Protein AF-A0A2V8GR19-F1 (afdb_monomer)

Structure (mmCIF, N/CA/C/O backbone):
data_AF-A0A2V8GR19-F1
#
_entry.id   AF-A0A2V8GR19-F1
#
loop_
_atom_site.group_PDB
_atom_site.id
_atom_site.type_symbol
_atom_site.label_atom_id
_atom_site.label_alt_id
_atom_site.label_comp_id
_atom_site.label_asym_id
_atom_site.label_entity_id
_atom_site.label_seq_id
_atom_site.pdbx_PDB_ins_code
_atom_site.Cartn_x
_atom_site.Cartn_y
_atom_site.Cartn_z
_atom_site.occupancy
_atom_site.B_iso_or_equiv
_atom_site.auth_seq_id
_atom_site.auth_comp_id
_atom_site.auth_asym_id
_atom_site.auth_atom_id
_atom_site.pdbx_PDB_model_num
ATOM 1 N N . MET A 1 1 ? 11.857 -3.088 1.802 1.00 66.62 1 MET A N 1
ATOM 2 C CA . MET A 1 1 ? 10.829 -2.079 1.454 1.00 66.62 1 MET A CA 1
ATOM 3 C C . MET A 1 1 ? 9.415 -2.657 1.305 1.00 66.62 1 MET A C 1
ATOM 5 O O . MET A 1 1 ? 8.465 -2.021 1.736 1.00 66.62 1 MET A O 1
ATOM 9 N N . GLU A 1 2 ? 9.211 -3.851 0.734 1.00 79.31 2 GLU A N 1
ATOM 10 C CA . GLU A 1 2 ? 7.839 -4.376 0.559 1.00 79.31 2 GLU A CA 1
ATOM 11 C C . GLU A 1 2 ? 7.141 -4.729 1.885 1.00 79.31 2 GLU A C 1
ATOM 13 O O . GLU A 1 2 ? 6.008 -4.314 2.127 1.00 79.31 2 GLU A O 1
ATOM 18 N N . ALA A 1 3 ? 7.830 -5.447 2.778 1.00 83.00 3 ALA A N 1
ATOM 19 C CA . ALA A 1 3 ? 7.266 -5.841 4.070 1.00 83.00 3 ALA A CA 1
ATOM 20 C C . ALA A 1 3 ? 6.852 -4.631 4.929 1.00 83.00 3 ALA A C 1
ATOM 22 O O . ALA A 1 3 ? 5.799 -4.662 5.567 1.00 83.00 3 ALA A O 1
ATOM 23 N N . THR A 1 4 ? 7.637 -3.546 4.906 1.00 86.12 4 THR A N 1
ATOM 24 C CA . THR A 1 4 ? 7.314 -2.293 5.604 1.00 86.12 4 THR A CA 1
ATOM 25 C C . THR A 1 4 ? 6.039 -1.663 5.037 1.00 86.12 4 THR A C 1
ATOM 27 O O . THR A 1 4 ? 5.142 -1.321 5.809 1.00 86.12 4 THR A O 1
ATOM 30 N N . GLY A 1 5 ? 5.879 -1.634 3.709 1.00 85.12 5 GLY A N 1
ATOM 31 C CA . GLY A 1 5 ? 4.653 -1.164 3.052 1.00 85.12 5 GLY A CA 1
ATOM 32 C C . GLY A 1 5 ? 3.398 -1.979 3.403 1.00 85.12 5 GLY A C 1
ATOM 33 O O . GLY A 1 5 ? 2.337 -1.405 3.657 1.00 85.12 5 GLY A O 1
ATOM 34 N N . VAL A 1 6 ? 3.503 -3.311 3.489 1.00 86.81 6 VAL A N 1
ATOM 35 C CA . VAL A 1 6 ? 2.374 -4.177 3.891 1.00 86.81 6 VAL A CA 1
ATOM 36 C C . VAL A 1 6 ? 1.944 -3.892 5.334 1.00 86.81 6 VAL A C 1
ATOM 38 O O . VAL A 1 6 ? 0.749 -3.789 5.618 1.00 86.81 6 VAL A O 1
ATOM 41 N N . VAL A 1 7 ? 2.896 -3.716 6.254 1.00 88.56 7 VAL A N 1
ATOM 42 C CA . VAL A 1 7 ? 2.573 -3.394 7.652 1.00 88.56 7 VAL A CA 1
ATOM 43 C C . VAL A 1 7 ? 1.980 -1.989 7.777 1.00 88.56 7 VAL A C 1
ATOM 45 O O . VAL A 1 7 ? 0.986 -1.815 8.485 1.00 88.56 7 VAL A O 1
ATOM 48 N N . ALA A 1 8 ? 2.517 -1.000 7.056 1.00 91.69 8 ALA A N 1
ATOM 49 C CA . ALA A 1 8 ? 1.952 0.349 7.009 1.00 91.69 8 ALA A CA 1
ATOM 50 C C . ALA A 1 8 ? 0.487 0.333 6.537 1.00 91.69 8 ALA A C 1
ATOM 52 O O . ALA A 1 8 ? -0.370 0.975 7.149 1.00 91.69 8 ALA A O 1
ATOM 53 N N . ALA A 1 9 ? 0.160 -0.477 5.523 1.00 90.69 9 ALA A N 1
ATOM 54 C CA . ALA A 1 9 ? -1.211 -0.647 5.048 1.00 90.69 9 ALA A CA 1
ATOM 55 C C . ALA A 1 9 ? -2.160 -1.191 6.129 1.00 90.69 9 ALA A C 1
ATOM 57 O O . ALA A 1 9 ? -3.283 -0.704 6.265 1.00 90.69 9 ALA A O 1
ATOM 58 N N . ILE A 1 10 ? -1.713 -2.168 6.923 1.00 89.12 10 ILE A N 1
ATOM 59 C CA . ILE A 1 10 ? -2.500 -2.728 8.034 1.00 89.12 10 ILE A CA 1
ATOM 60 C C . ILE A 1 10 ? -2.743 -1.667 9.116 1.00 89.12 10 ILE A C 1
ATOM 62 O O . ILE A 1 10 ? -3.863 -1.543 9.618 1.00 89.12 10 ILE A O 1
ATOM 66 N N . VAL A 1 11 ? -1.716 -0.885 9.462 1.00 92.62 11 VAL A N 1
ATOM 67 C CA . VAL A 1 11 ? -1.827 0.177 10.472 1.00 92.62 11 VAL A CA 1
ATOM 68 C C . VAL A 1 11 ? -2.778 1.286 10.015 1.00 92.62 11 VAL A C 1
ATOM 70 O O . VAL A 1 11 ? -3.675 1.653 10.774 1.00 92.62 11 VAL A O 1
ATOM 73 N N . ALA A 1 12 ? -2.639 1.779 8.780 1.00 94.00 12 ALA A N 1
ATOM 74 C CA . ALA A 1 12 ? -3.532 2.802 8.227 1.00 94.00 12 ALA A CA 1
ATOM 75 C C . ALA A 1 12 ? -4.995 2.355 8.231 1.00 94.00 12 ALA A C 1
ATOM 77 O O . ALA A 1 12 ? -5.874 3.123 8.615 1.00 94.00 12 ALA A O 1
ATOM 78 N N . ASN A 1 13 ? -5.244 1.100 7.853 1.00 90.06 13 ASN A N 1
ATOM 79 C CA . ASN A 1 13 ? -6.575 0.508 7.857 1.00 90.06 13 ASN A CA 1
ATOM 80 C C . ASN A 1 13 ? -7.230 0.538 9.239 1.00 90.06 13 ASN A C 1
ATOM 82 O O . ASN A 1 13 ? -8.371 0.978 9.374 1.00 90.06 13 ASN A O 1
ATOM 86 N N . HIS A 1 14 ? -6.514 0.075 10.269 1.00 89.31 14 HIS A N 1
ATOM 87 C CA . HIS A 1 14 ? -7.021 0.123 11.640 1.00 89.31 14 HIS A CA 1
ATOM 88 C C . HIS A 1 14 ? -7.239 1.560 12.105 1.00 89.31 14 HIS A C 1
ATOM 90 O O . HIS A 1 14 ? -8.309 1.876 12.613 1.00 89.31 14 HIS A O 1
ATOM 96 N N . ALA A 1 15 ? -6.276 2.449 11.859 1.00 93.88 15 ALA A N 1
ATOM 97 C CA . ALA A 1 15 ? -6.372 3.833 12.300 1.00 93.88 15 ALA A CA 1
ATOM 98 C C . ALA A 1 15 ? -7.551 4.583 11.653 1.00 93.88 15 ALA A C 1
ATOM 100 O O . ALA A 1 15 ? -8.257 5.352 12.309 1.00 93.88 15 ALA A O 1
ATOM 101 N N . PHE A 1 16 ? -7.808 4.337 10.366 1.00 94.88 16 PHE A N 1
ATOM 102 C CA . PHE A 1 16 ? -8.961 4.893 9.667 1.00 94.88 16 PHE A CA 1
ATOM 103 C C . PHE A 1 16 ? -10.286 4.345 10.218 1.00 94.88 16 PHE A C 1
ATOM 105 O O . PHE A 1 16 ? -11.195 5.133 10.521 1.00 94.88 16 PHE A O 1
ATOM 112 N N . ALA A 1 17 ? -10.377 3.020 10.395 1.00 89.00 17 ALA A N 1
ATOM 113 C CA . ALA A 1 17 ? -11.555 2.355 10.949 1.00 89.00 17 ALA A CA 1
ATOM 114 C C . ALA A 1 17 ? -11.888 2.873 12.359 1.00 89.00 17 ALA A C 1
ATOM 116 O O . ALA A 1 17 ? -13.030 3.258 12.611 1.00 89.00 17 ALA A O 1
ATOM 117 N N . ASP A 1 18 ? -10.881 2.998 13.225 1.00 90.12 18 ASP A N 1
ATOM 118 C CA . ASP A 1 18 ? -11.018 3.485 14.603 1.00 90.12 18 ASP A CA 1
ATOM 119 C C . ASP A 1 18 ? -11.223 5.012 14.688 1.00 90.12 18 ASP A C 1
ATOM 121 O O . ASP A 1 18 ? -11.584 5.547 15.741 1.00 90.12 18 ASP A O 1
ATOM 125 N N . GLY A 1 19 ? -10.971 5.735 13.589 1.00 94.38 19 GLY A N 1
ATOM 126 C CA . GLY A 1 19 ? -11.027 7.200 13.519 1.00 94.38 19 GLY A CA 1
ATOM 127 C C . GLY A 1 19 ? -9.926 7.911 14.306 1.00 94.38 19 GLY A C 1
ATOM 128 O O . GLY A 1 19 ? -9.994 9.124 14.512 1.00 94.38 19 GLY A O 1
ATOM 129 N N . ARG A 1 20 ? -8.910 7.170 14.746 1.00 96.00 20 ARG A N 1
ATOM 130 C CA . ARG A 1 20 ? -7.781 7.658 15.535 1.00 96.00 20 ARG A CA 1
ATOM 131 C C . ARG A 1 20 ? -6.555 6.793 15.281 1.00 96.00 20 ARG A C 1
ATOM 133 O O . ARG A 1 20 ? -6.682 5.605 15.008 1.00 96.00 20 ARG A O 1
ATOM 140 N N . ILE A 1 21 ? -5.370 7.366 15.437 1.00 96.38 21 ILE A N 1
ATOM 141 C CA . ILE A 1 21 ? -4.103 6.639 15.384 1.00 96.38 21 ILE A CA 1
ATOM 142 C C . ILE A 1 21 ? -3.412 6.746 16.741 1.00 96.38 21 ILE A C 1
ATOM 144 O O . ILE A 1 21 ? -3.193 7.842 17.255 1.00 96.38 21 ILE A O 1
ATOM 148 N N . ARG A 1 22 ? -3.088 5.599 17.349 1.00 94.94 22 ARG A N 1
ATOM 149 C CA . ARG A 1 22 ? -2.308 5.561 18.594 1.00 94.94 22 ARG A CA 1
ATOM 150 C C . ARG A 1 22 ? -0.887 6.017 18.306 1.00 94.94 22 ARG A C 1
ATOM 152 O O . ARG A 1 22 ? -0.325 5.622 17.291 1.00 94.94 22 ARG A O 1
ATOM 159 N N . SER A 1 23 ? -0.255 6.739 19.219 1.00 92.88 23 SER A N 1
ATOM 160 C CA . SER A 1 23 ? 1.083 7.312 19.001 1.00 92.88 23 SER A CA 1
ATOM 161 C C . SER A 1 23 ? 2.155 6.258 18.684 1.00 92.88 23 SER A C 1
ATOM 163 O O . SER A 1 23 ? 3.034 6.494 17.856 1.00 92.88 23 SER A O 1
ATOM 165 N N . ARG A 1 24 ? 2.037 5.048 19.258 1.00 91.50 24 ARG A N 1
ATOM 166 C CA . ARG A 1 24 ? 2.900 3.898 18.917 1.00 91.50 24 ARG A CA 1
ATOM 167 C C . ARG A 1 24 ? 2.742 3.447 17.460 1.00 91.50 24 ARG A C 1
ATOM 169 O O . ARG A 1 24 ? 3.724 3.116 16.801 1.00 91.50 24 ARG A O 1
ATOM 176 N N . ASP A 1 25 ? 1.513 3.450 16.959 1.00 94.56 25 ASP A N 1
ATOM 177 C CA . ASP A 1 25 ? 1.191 3.032 15.598 1.00 94.56 25 ASP A CA 1
ATOM 178 C C . ASP A 1 25 ? 1.448 4.168 14.604 1.00 94.56 25 ASP A C 1
ATOM 180 O O . ASP A 1 25 ? 1.879 3.905 13.489 1.00 94.56 25 ASP A O 1
ATOM 184 N N . ALA A 1 26 ? 1.310 5.425 15.036 1.00 96.38 26 ALA A N 1
ATOM 185 C CA . ALA A 1 26 ? 1.721 6.607 14.290 1.00 96.38 26 ALA A CA 1
ATOM 186 C C . ALA A 1 26 ? 3.222 6.579 13.985 1.00 96.38 26 ALA A C 1
ATOM 188 O O . ALA A 1 26 ? 3.608 6.747 12.831 1.00 96.38 26 ALA A O 1
ATOM 189 N N . LEU A 1 27 ? 4.066 6.283 14.982 1.00 95.25 27 LEU A N 1
ATOM 190 C CA . LEU A 1 27 ? 5.506 6.141 14.765 1.00 95.25 27 LEU A CA 1
ATOM 191 C C . LEU A 1 27 ? 5.817 5.009 13.778 1.00 95.25 27 LEU A C 1
ATOM 193 O O . LEU A 1 27 ? 6.541 5.227 12.812 1.00 95.25 27 LEU A O 1
ATOM 197 N N . ARG A 1 28 ? 5.232 3.819 13.983 1.00 94.25 28 ARG A N 1
ATOM 198 C CA . ARG A 1 28 ? 5.424 2.662 13.088 1.00 94.25 28 ARG A CA 1
ATOM 199 C C . ARG A 1 28 ? 5.005 2.974 11.657 1.00 94.25 28 ARG A C 1
ATOM 201 O O . ARG A 1 28 ? 5.774 2.726 10.735 1.00 94.25 28 ARG A O 1
ATOM 208 N N . TYR A 1 29 ? 3.807 3.528 11.482 1.00 95.44 29 TYR A N 1
ATOM 209 C CA . TYR A 1 29 ? 3.287 3.909 10.177 1.00 95.44 29 TYR A CA 1
ATOM 210 C C . TYR A 1 29 ? 4.202 4.925 9.500 1.00 95.44 29 TYR A C 1
ATOM 212 O O . TYR A 1 29 ? 4.627 4.698 8.375 1.00 95.44 29 TYR A O 1
ATOM 220 N N . PHE A 1 30 ? 4.548 6.011 10.198 1.00 95.56 30 PHE A N 1
ATOM 221 C CA . PHE A 1 30 ? 5.401 7.062 9.654 1.00 95.56 30 PHE A CA 1
ATOM 222 C C . PHE A 1 30 ? 6.761 6.511 9.215 1.00 95.56 30 PHE A C 1
ATOM 224 O O . PHE A 1 30 ? 7.191 6.764 8.093 1.00 95.56 30 PHE A O 1
ATOM 231 N N . THR A 1 31 ? 7.415 5.716 10.069 1.00 93.62 31 THR A N 1
ATOM 232 C CA . THR A 1 31 ? 8.708 5.100 9.755 1.00 93.62 31 THR A CA 1
ATOM 233 C C . THR A 1 31 ? 8.618 4.162 8.556 1.00 93.62 31 THR A C 1
ATOM 235 O O . THR A 1 31 ? 9.483 4.224 7.689 1.00 93.62 31 THR A O 1
ATOM 238 N N . PHE A 1 32 ? 7.595 3.310 8.482 1.00 92.81 32 PHE A N 1
ATOM 239 C CA . PHE A 1 32 ? 7.465 2.339 7.396 1.00 92.81 32 PHE A CA 1
ATOM 240 C C . PHE A 1 32 ? 7.047 2.966 6.069 1.00 92.81 32 PHE A C 1
ATOM 242 O O . PHE A 1 32 ? 7.553 2.564 5.026 1.00 92.81 32 PHE A O 1
ATOM 249 N N . GLU A 1 33 ? 6.170 3.965 6.096 1.00 91.38 33 GLU A N 1
ATOM 250 C CA . GLU A 1 33 ? 5.715 4.645 4.885 1.00 91.38 33 GLU A CA 1
ATOM 251 C C . GLU A 1 33 ? 6.836 5.516 4.286 1.00 91.38 33 GLU A C 1
ATOM 253 O O . GLU A 1 33 ? 7.016 5.549 3.069 1.00 91.38 33 GLU A O 1
ATOM 258 N N . ILE A 1 34 ? 7.649 6.177 5.125 1.00 91.75 34 ILE A N 1
ATOM 259 C CA . ILE A 1 34 ? 8.772 7.003 4.651 1.00 91.75 34 ILE A CA 1
ATOM 260 C C . ILE A 1 34 ? 10.034 6.192 4.324 1.00 91.75 34 ILE A C 1
ATOM 262 O O . ILE A 1 34 ? 10.939 6.734 3.693 1.00 91.75 34 ILE A O 1
ATOM 266 N N . ASP A 1 35 ? 10.109 4.914 4.717 1.00 89.38 35 ASP A N 1
ATOM 267 C CA . ASP A 1 35 ? 11.262 4.026 4.496 1.00 89.38 35 ASP A CA 1
ATOM 268 C C . ASP A 1 35 ? 11.678 4.000 3.020 1.00 89.38 35 ASP A C 1
ATOM 270 O O . ASP A 1 35 ? 12.810 4.343 2.679 1.00 89.38 35 ASP A O 1
ATOM 274 N N . THR A 1 36 ? 10.722 3.722 2.129 1.00 85.44 36 THR A N 1
ATOM 275 C CA . THR A 1 36 ? 10.955 3.684 0.676 1.00 85.44 36 THR A CA 1
ATOM 276 C C . THR A 1 36 ? 11.444 5.035 0.152 1.00 85.44 36 THR A C 1
ATOM 278 O O . THR A 1 36 ? 12.421 5.099 -0.595 1.00 85.44 36 THR A O 1
ATOM 281 N N . LEU A 1 37 ? 10.808 6.136 0.569 1.00 88.19 37 LEU A N 1
ATOM 282 C CA . LEU A 1 37 ? 11.194 7.480 0.135 1.00 88.19 37 LEU A CA 1
ATOM 283 C C . LEU A 1 37 ? 12.604 7.840 0.613 1.00 88.19 37 LEU A C 1
ATOM 285 O O . LEU A 1 37 ? 13.407 8.348 -0.169 1.00 88.19 37 LEU A O 1
ATOM 289 N N . ARG A 1 38 ? 12.911 7.566 1.885 1.00 87.44 38 ARG A N 1
ATOM 290 C CA . ARG A 1 38 ? 14.224 7.812 2.483 1.00 87.44 38 ARG A CA 1
ATOM 291 C C . ARG A 1 38 ? 15.290 7.015 1.745 1.00 87.44 38 ARG A C 1
ATOM 293 O O . ARG A 1 38 ? 16.290 7.600 1.346 1.00 87.44 38 ARG A O 1
ATOM 300 N N . TYR A 1 39 ? 15.049 5.728 1.519 1.00 85.31 39 TYR A N 1
ATOM 301 C CA . TYR A 1 39 ? 15.997 4.827 0.875 1.00 85.31 39 TYR A CA 1
ATOM 302 C C . TYR A 1 39 ? 16.294 5.244 -0.581 1.00 85.31 39 TYR A C 1
ATOM 304 O O . TYR A 1 39 ? 17.456 5.323 -0.996 1.00 85.31 39 TYR A O 1
ATOM 312 N N . ILE A 1 40 ? 15.265 5.653 -1.334 1.00 87.38 40 ILE A N 1
ATOM 313 C CA . ILE A 1 40 ? 15.413 6.243 -2.677 1.00 87.38 40 ILE A CA 1
ATOM 314 C C . ILE A 1 40 ? 16.172 7.582 -2.630 1.00 87.38 40 ILE A C 1
ATOM 316 O O . ILE A 1 40 ? 17.046 7.835 -3.465 1.00 87.38 40 ILE A O 1
ATOM 320 N N . ALA A 1 41 ? 15.863 8.451 -1.664 1.00 84.56 41 ALA A N 1
ATOM 321 C CA . ALA A 1 41 ? 16.480 9.772 -1.544 1.00 84.56 41 ALA A CA 1
ATOM 322 C C . ALA A 1 41 ? 17.977 9.696 -1.209 1.00 84.56 41 ALA A C 1
ATOM 324 O O . ALA A 1 41 ? 18.758 10.496 -1.727 1.00 84.56 41 ALA A O 1
ATOM 325 N N . THR A 1 42 ? 18.379 8.730 -0.378 1.00 78.12 42 THR A N 1
ATOM 326 C CA . THR A 1 42 ? 19.770 8.538 0.056 1.00 78.12 42 THR A CA 1
ATOM 327 C C . THR A 1 42 ? 20.634 7.779 -0.949 1.00 78.12 42 THR A C 1
ATOM 329 O O . THR A 1 42 ? 21.850 7.734 -0.792 1.00 78.12 42 THR A O 1
ATOM 332 N N . THR A 1 43 ? 20.046 7.192 -1.993 1.00 72.81 43 THR A N 1
ATOM 333 C CA . THR A 1 43 ? 20.806 6.471 -3.022 1.00 72.81 43 THR A CA 1
ATOM 334 C C . THR A 1 43 ? 21.561 7.454 -3.910 1.00 72.81 43 THR A C 1
ATOM 336 O O . THR A 1 43 ? 20.947 8.382 -4.424 1.00 72.81 43 THR A O 1
ATOM 339 N N . GLY A 1 44 ? 22.878 7.280 -4.088 1.00 62.62 44 GLY A N 1
ATOM 340 C CA . GLY A 1 44 ? 23.760 8.178 -4.854 1.00 62.62 44 GLY A CA 1
ATOM 341 C C . GLY A 1 44 ? 23.357 8.397 -6.324 1.00 62.62 44 GLY A C 1
ATOM 342 O O . GLY A 1 44 ? 22.494 7.707 -6.860 1.00 62.62 44 GLY A O 1
ATOM 343 N N . LYS A 1 45 ? 23.963 9.399 -6.985 1.00 55.69 45 LYS A N 1
ATOM 344 C CA . LYS A 1 45 ? 23.602 9.823 -8.358 1.00 55.69 45 LYS A CA 1
ATOM 345 C C . LYS A 1 45 ? 23.840 8.752 -9.437 1.00 55.69 45 LYS A C 1
ATOM 347 O O . LYS A 1 45 ? 23.175 8.822 -10.464 1.00 55.69 45 LYS A O 1
ATOM 352 N N . GLU A 1 46 ? 24.720 7.782 -9.195 1.00 51.59 46 GLU A N 1
ATOM 353 C CA . GLU A 1 46 ? 25.191 6.818 -10.208 1.00 51.59 46 GLU A CA 1
ATOM 354 C C . GLU A 1 46 ? 24.913 5.349 -9.852 1.00 51.59 46 GLU A C 1
ATOM 356 O O . GLU A 1 46 ? 25.595 4.455 -10.332 1.00 51.59 46 GLU A O 1
ATOM 361 N N . GLY A 1 47 ? 23.895 5.079 -9.025 1.00 52.50 47 GLY A N 1
ATOM 362 C CA . GLY A 1 47 ? 23.670 3.729 -8.503 1.00 52.50 47 GLY A CA 1
ATOM 363 C C . GLY A 1 47 ? 24.745 3.416 -7.467 1.00 52.50 47 GLY A C 1
ATOM 364 O O . GLY A 1 47 ? 25.888 3.142 -7.805 1.00 52.50 47 GLY A O 1
ATOM 365 N N . GLY A 1 48 ? 24.381 3.557 -6.193 1.00 47.84 48 GLY A N 1
ATOM 366 C CA . GLY A 1 48 ? 25.324 3.493 -5.076 1.00 47.84 48 GLY A CA 1
ATOM 367 C C . GLY A 1 48 ? 26.115 2.186 -4.972 1.00 47.84 48 GLY A C 1
ATOM 368 O O . GLY A 1 48 ? 25.890 1.239 -5.732 1.00 47.84 48 GLY A O 1
ATOM 369 N N . ASP A 1 49 ? 27.017 2.182 -3.987 1.00 50.97 49 ASP A N 1
ATOM 370 C CA . ASP A 1 49 ? 27.898 1.079 -3.596 1.00 50.97 49 ASP A CA 1
ATOM 371 C C . ASP A 1 49 ? 27.235 -0.314 -3.699 1.00 50.97 49 ASP A C 1
ATOM 373 O O . ASP A 1 49 ? 26.016 -0.440 -3.514 1.00 50.97 49 ASP A O 1
ATOM 377 N N . PRO A 1 50 ? 28.017 -1.380 -3.970 1.00 50.12 50 PRO A N 1
ATOM 378 C CA . PRO A 1 50 ? 27.510 -2.752 -4.006 1.00 50.12 50 PRO A CA 1
ATOM 379 C C . PRO A 1 50 ? 26.647 -3.074 -2.772 1.00 50.12 50 PRO A C 1
ATOM 381 O O . PRO 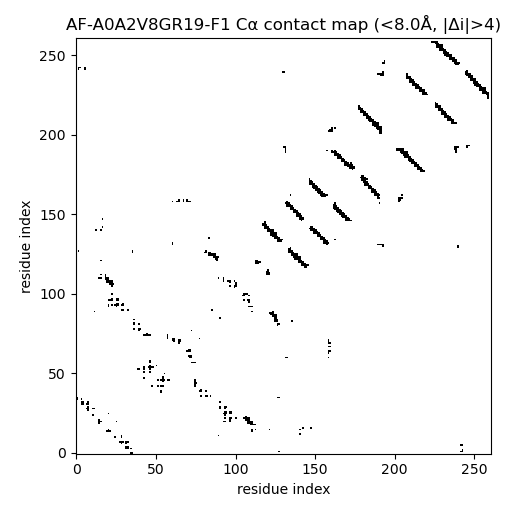A 1 50 ? 27.085 -2.862 -1.642 1.00 50.12 50 PRO A O 1
ATOM 384 N N . GLY A 1 51 ? 25.425 -3.579 -2.985 1.00 57.78 51 GLY A N 1
ATOM 385 C CA . GLY A 1 51 ? 24.470 -3.901 -1.912 1.00 57.78 51 GLY A CA 1
ATOM 386 C C . GLY A 1 51 ? 23.395 -2.842 -1.621 1.00 57.78 51 GLY A C 1
ATOM 387 O O . GLY A 1 51 ? 22.706 -2.942 -0.608 1.00 57.78 51 GLY A O 1
ATOM 388 N N . ASN A 1 52 ? 23.239 -1.821 -2.471 1.00 75.25 52 ASN A N 1
ATOM 389 C CA . ASN A 1 52 ? 22.102 -0.897 -2.417 1.00 75.25 52 ASN A CA 1
ATOM 390 C C . ASN A 1 52 ? 20.937 -1.388 -3.308 1.00 75.25 52 ASN A C 1
ATOM 392 O O . ASN A 1 52 ? 21.046 -1.320 -4.536 1.00 75.25 52 ASN A O 1
ATOM 396 N N . ASP A 1 53 ? 19.798 -1.766 -2.704 1.00 78.56 53 ASP A N 1
ATOM 397 C CA . ASP A 1 53 ? 18.639 -2.335 -3.421 1.00 78.56 53 ASP A CA 1
ATOM 398 C C . ASP A 1 53 ? 18.062 -1.384 -4.487 1.00 78.56 53 ASP A C 1
ATOM 400 O O . ASP A 1 53 ? 17.523 -1.830 -5.498 1.00 78.56 53 ASP A O 1
ATOM 404 N N . VAL A 1 54 ? 18.168 -0.060 -4.304 1.00 85.06 54 VAL A N 1
ATOM 405 C CA . VAL A 1 54 ? 17.702 0.928 -5.297 1.00 85.06 54 VAL A CA 1
ATOM 406 C C . VAL A 1 54 ? 18.688 1.036 -6.456 1.00 85.06 54 VAL A C 1
ATOM 408 O O . VAL A 1 54 ? 18.275 1.211 -7.602 1.00 85.06 54 VAL A O 1
ATOM 411 N N . GLY A 1 55 ? 19.988 0.914 -6.181 1.00 85.12 55 GLY A N 1
ATOM 412 C CA . GLY A 1 55 ? 21.012 0.815 -7.220 1.00 85.12 55 GLY A CA 1
ATOM 413 C C . GLY A 1 55 ? 20.818 -0.437 -8.078 1.00 85.12 55 GLY A C 1
ATOM 414 O O . GLY A 1 55 ? 20.812 -0.338 -9.304 1.00 85.12 55 GLY A O 1
ATOM 415 N N . ASP A 1 56 ? 20.587 -1.587 -7.442 1.00 84.75 56 ASP A N 1
ATOM 416 C CA . ASP A 1 56 ? 20.281 -2.851 -8.124 1.00 84.75 56 ASP A CA 1
ATOM 417 C C . ASP A 1 56 ? 18.974 -2.788 -8.914 1.00 84.75 56 ASP A C 1
ATOM 419 O O . ASP A 1 56 ? 18.919 -3.241 -10.060 1.00 84.75 56 ASP A O 1
ATOM 423 N N . PHE A 1 57 ? 17.944 -2.155 -8.353 1.00 88.38 57 PHE A N 1
ATOM 424 C CA . PHE A 1 57 ? 16.692 -1.897 -9.055 1.00 88.38 57 PHE A CA 1
ATOM 425 C C . PHE A 1 57 ? 16.911 -1.065 -10.327 1.00 88.38 57 PHE A C 1
ATOM 427 O O . PHE A 1 57 ? 16.442 -1.452 -11.395 1.00 88.38 57 PHE A O 1
ATOM 434 N N . LEU A 1 58 ? 17.659 0.043 -10.247 1.00 89.94 58 LEU A N 1
ATOM 435 C CA . LEU A 1 58 ? 17.958 0.889 -11.408 1.00 89.94 58 LEU A CA 1
ATOM 436 C C . LEU A 1 58 ? 18.781 0.145 -12.467 1.00 89.94 58 LEU A C 1
ATOM 438 O O . LEU A 1 58 ? 18.486 0.269 -13.654 1.00 89.94 58 LEU A O 1
ATOM 442 N N . ARG A 1 59 ? 19.781 -0.646 -12.055 1.00 88.06 59 ARG A N 1
ATOM 443 C CA . ARG A 1 59 ? 20.568 -1.493 -12.967 1.00 88.06 59 ARG A CA 1
ATOM 444 C C . ARG A 1 59 ? 19.686 -2.509 -13.685 1.00 88.06 59 ARG A C 1
ATOM 446 O O . ARG A 1 59 ? 19.758 -2.623 -14.904 1.00 88.06 59 ARG A O 1
ATOM 453 N N . THR A 1 60 ? 18.831 -3.202 -12.936 1.00 87.00 60 THR A N 1
ATOM 454 C CA . THR A 1 60 ? 17.912 -4.207 -13.481 1.00 87.00 60 THR A CA 1
ATOM 455 C C . THR A 1 60 ? 16.931 -3.565 -14.456 1.00 87.00 60 THR A C 1
ATOM 457 O O . THR A 1 60 ? 16.807 -4.018 -15.589 1.00 87.00 60 THR A O 1
ATOM 460 N N . TYR A 1 61 ? 16.285 -2.466 -14.057 1.00 88.94 61 TYR A N 1
ATOM 461 C CA . TYR A 1 61 ? 15.344 -1.743 -14.908 1.00 88.94 61 TYR A CA 1
ATOM 462 C C . TYR A 1 61 ? 16.004 -1.248 -16.197 1.00 88.94 61 TYR A C 1
ATOM 464 O O . TYR A 1 61 ? 15.458 -1.452 -17.276 1.00 88.94 61 TYR A O 1
ATOM 472 N N . ASN A 1 62 ? 17.173 -0.607 -16.104 1.00 91.06 62 ASN A N 1
ATOM 473 C CA . ASN A 1 62 ? 17.831 -0.026 -17.275 1.00 91.06 62 ASN A CA 1
ATOM 474 C C . ASN A 1 62 ? 18.410 -1.097 -18.204 1.00 91.06 62 ASN A C 1
ATOM 476 O O . ASN A 1 62 ? 18.321 -0.931 -19.412 1.00 91.06 62 ASN A O 1
ATOM 480 N N . GLY A 1 63 ? 18.883 -2.231 -17.674 1.00 88.06 63 GLY A N 1
ATOM 481 C CA . GLY A 1 63 ? 19.267 -3.375 -18.505 1.00 88.06 63 GLY A CA 1
ATOM 482 C C . GLY A 1 63 ? 18.083 -3.960 -19.285 1.00 88.06 63 GLY A C 1
ATOM 483 O O . GLY A 1 63 ? 18.209 -4.271 -20.468 1.00 88.06 63 GLY A O 1
ATOM 484 N N . LEU A 1 64 ? 16.904 -4.047 -18.654 1.00 85.94 64 LEU A N 1
ATOM 485 C CA . LEU A 1 64 ? 15.664 -4.409 -19.350 1.00 85.94 64 LEU A CA 1
ATOM 486 C C . LEU A 1 64 ? 15.262 -3.350 -20.380 1.00 85.94 64 LEU A C 1
ATOM 488 O O . LEU A 1 64 ? 14.805 -3.697 -21.465 1.00 85.94 64 LEU A O 1
ATOM 492 N N . ALA A 1 65 ? 15.434 -2.069 -20.048 1.00 88.62 65 ALA A N 1
ATOM 493 C CA . ALA A 1 65 ? 15.116 -0.966 -20.941 1.00 88.62 65 ALA A CA 1
ATOM 494 C C . ALA A 1 65 ? 16.007 -0.954 -22.189 1.00 88.62 65 ALA A C 1
ATOM 496 O O . ALA A 1 65 ? 15.485 -0.786 -23.288 1.00 88.62 65 ALA A O 1
ATOM 497 N N . ASP A 1 66 ? 17.305 -1.226 -22.049 1.00 89.25 66 ASP A N 1
ATOM 498 C CA . ASP A 1 66 ? 18.239 -1.363 -23.172 1.00 89.25 66 ASP A CA 1
ATOM 499 C C . ASP A 1 66 ? 17.821 -2.489 -24.120 1.00 89.25 66 ASP A C 1
ATOM 501 O O . ASP A 1 66 ? 17.704 -2.273 -25.327 1.00 89.25 66 ASP A O 1
ATOM 505 N N . ALA A 1 67 ? 17.518 -3.672 -23.575 1.00 84.81 67 ALA A N 1
ATOM 506 C CA . ALA A 1 67 ? 17.051 -4.815 -24.363 1.00 84.81 67 ALA A CA 1
ATOM 507 C C . ALA A 1 67 ? 15.731 -4.525 -25.104 1.00 84.81 67 ALA A C 1
ATOM 509 O O . ALA A 1 67 ? 15.461 -5.088 -26.163 1.00 84.81 67 ALA A O 1
ATOM 510 N N . ALA A 1 68 ? 14.921 -3.629 -24.546 1.00 83.12 68 ALA A N 1
ATOM 511 C CA . ALA A 1 68 ? 13.629 -3.218 -25.063 1.00 83.12 68 ALA A CA 1
ATOM 512 C C . ALA A 1 68 ? 13.653 -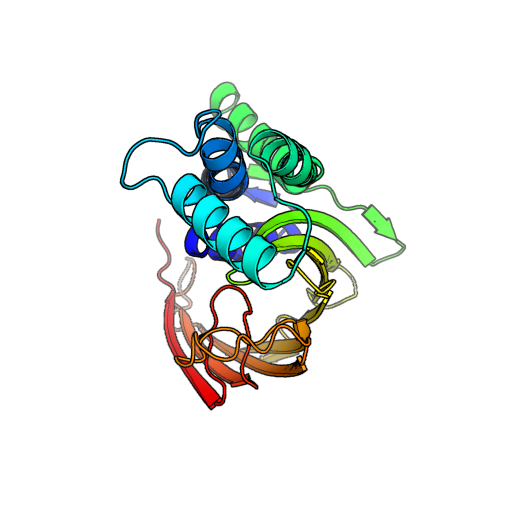1.989 -25.992 1.00 83.12 68 ALA A C 1
ATOM 514 O O . ALA A 1 68 ? 12.605 -1.647 -26.547 1.00 83.12 68 ALA A O 1
ATOM 515 N N . GLY A 1 69 ? 14.778 -1.277 -26.117 1.00 86.44 69 GLY A N 1
ATOM 516 C CA . GLY A 1 69 ? 14.811 0.041 -26.766 1.00 86.44 69 GLY A CA 1
ATOM 517 C C . GLY A 1 69 ? 13.964 1.105 -26.046 1.00 86.44 69 GLY A C 1
ATOM 518 O O . GLY A 1 69 ? 13.426 2.011 -26.681 1.00 86.44 69 GLY A O 1
ATOM 519 N N . ALA A 1 70 ? 13.805 0.976 -24.730 1.00 88.69 70 ALA A N 1
ATOM 520 C CA . ALA A 1 70 ? 12.983 1.828 -23.880 1.00 88.69 70 ALA A CA 1
ATOM 521 C C . ALA A 1 70 ? 13.808 2.899 -23.139 1.00 88.69 70 ALA A C 1
ATOM 523 O O . ALA A 1 70 ? 15.011 2.731 -22.924 1.00 88.69 70 ALA A O 1
ATOM 524 N N . PRO A 1 71 ? 13.188 4.012 -22.702 1.00 91.12 71 PRO A N 1
ATOM 525 C CA . PRO A 1 71 ? 13.897 5.052 -21.968 1.00 91.12 71 PRO A CA 1
ATOM 526 C C . PRO A 1 71 ? 14.354 4.574 -20.584 1.00 91.12 71 PRO A C 1
ATOM 528 O O . PRO A 1 71 ? 13.620 3.911 -19.849 1.00 91.12 71 PRO A O 1
ATOM 531 N N . HIS A 1 72 ? 15.556 4.997 -20.194 1.00 92.56 72 HIS A N 1
ATOM 532 C CA . HIS A 1 72 ? 16.115 4.701 -18.876 1.00 92.56 72 HIS A CA 1
ATOM 533 C C . HIS A 1 72 ? 15.357 5.410 -17.753 1.00 92.56 72 HIS A C 1
ATOM 535 O O . HIS A 1 72 ? 14.939 6.570 -17.859 1.00 92.56 72 HIS A O 1
ATOM 541 N N . LEU A 1 73 ? 15.274 4.736 -16.611 1.00 92.06 73 LEU A N 1
ATOM 542 C CA . LEU A 1 73 ? 14.892 5.336 -15.348 1.00 92.06 73 LEU A CA 1
ATOM 543 C C . LEU A 1 73 ? 16.149 5.882 -14.664 1.00 92.06 73 LEU A C 1
ATOM 545 O O . LEU A 1 73 ? 17.046 5.143 -14.265 1.00 92.06 73 LEU A O 1
ATOM 549 N N . THR A 1 74 ? 16.226 7.205 -14.523 1.00 91.81 74 THR A N 1
ATOM 550 C CA . THR A 1 74 ? 17.333 7.854 -13.804 1.00 91.81 74 THR A CA 1
ATOM 551 C C . THR A 1 74 ? 17.031 7.946 -12.311 1.00 91.81 74 THR A C 1
ATOM 553 O O . THR A 1 74 ? 15.875 8.101 -11.913 1.00 91.81 74 THR A O 1
ATOM 556 N N . ALA A 1 75 ? 18.068 7.977 -11.466 1.00 90.00 75 ALA A N 1
ATOM 557 C CA . ALA A 1 75 ? 17.907 8.211 -10.026 1.00 90.00 75 ALA A CA 1
ATOM 558 C C . ALA A 1 75 ? 17.151 9.522 -9.728 1.00 90.00 75 ALA A C 1
ATOM 560 O O . ALA A 1 75 ? 16.346 9.594 -8.801 1.00 90.00 75 ALA A O 1
ATOM 561 N N . ARG A 1 76 ? 17.361 10.566 -10.545 1.00 91.31 76 ARG A N 1
ATOM 562 C CA . ARG A 1 76 ? 16.625 11.834 -10.432 1.00 91.31 76 ARG A CA 1
ATOM 563 C C . ARG A 1 76 ? 15.130 11.641 -10.679 1.00 91.31 76 ARG A C 1
ATOM 565 O O . ARG A 1 76 ? 14.333 12.123 -9.878 1.00 91.31 76 ARG A O 1
ATOM 572 N N . ARG A 1 77 ? 14.762 10.951 -11.763 1.00 92.88 77 ARG A N 1
ATOM 573 C CA . ARG A 1 77 ? 13.360 10.669 -12.098 1.00 92.88 77 ARG A CA 1
ATOM 574 C C . ARG A 1 77 ? 12.722 9.809 -11.013 1.00 92.88 77 ARG A C 1
ATOM 576 O O . ARG A 1 77 ? 11.670 10.175 -10.511 1.00 92.88 77 ARG A O 1
ATOM 583 N N . LEU A 1 78 ? 13.406 8.757 -10.568 1.00 93.12 78 LEU A N 1
ATOM 584 C CA . LEU A 1 78 ? 12.958 7.890 -9.478 1.00 93.12 78 LEU A CA 1
ATOM 585 C C . LEU A 1 78 ? 12.645 8.678 -8.192 1.00 93.12 78 LEU A C 1
ATOM 587 O O . LEU A 1 78 ? 11.564 8.539 -7.623 1.00 93.12 78 LEU A O 1
ATOM 591 N N . ARG A 1 79 ? 13.544 9.576 -7.768 1.00 92.56 79 ARG A N 1
ATOM 592 C CA . ARG A 1 79 ? 13.306 10.456 -6.609 1.00 92.56 79 ARG A CA 1
ATOM 593 C C . ARG A 1 79 ? 12.090 11.357 -6.807 1.00 92.56 79 ARG A C 1
ATOM 595 O O . ARG A 1 79 ? 11.298 11.501 -5.886 1.00 92.56 79 ARG A O 1
ATOM 602 N N . GLN A 1 80 ? 11.935 11.953 -7.990 1.00 92.69 80 GLN A N 1
ATOM 603 C CA . GLN A 1 80 ? 10.778 12.801 -8.300 1.00 92.69 80 GLN A CA 1
ATOM 604 C C . GLN A 1 80 ? 9.466 12.010 -8.251 1.00 92.69 80 GLN A C 1
ATOM 606 O O . GLN A 1 80 ? 8.495 12.487 -7.674 1.00 92.69 80 GLN A O 1
ATOM 611 N N . GLN A 1 81 ? 9.452 10.794 -8.800 1.00 93.69 81 GLN A N 1
ATOM 612 C CA . GLN A 1 81 ? 8.292 9.905 -8.756 1.00 93.69 81 GLN A CA 1
ATOM 613 C C . GLN A 1 81 ? 7.925 9.518 -7.314 1.00 93.69 81 GLN A C 1
ATOM 615 O O . GLN A 1 81 ? 6.747 9.540 -6.955 1.00 93.69 81 GLN A O 1
ATOM 620 N N . ALA A 1 82 ? 8.928 9.242 -6.473 1.00 92.38 82 ALA A N 1
ATOM 621 C CA . ALA A 1 82 ? 8.735 8.852 -5.078 1.00 92.38 82 ALA A CA 1
ATOM 622 C C . ALA A 1 82 ? 8.118 9.954 -4.202 1.00 92.38 82 ALA A C 1
ATOM 624 O O . ALA A 1 82 ? 7.400 9.643 -3.249 1.00 92.38 82 ALA A O 1
ATOM 625 N N . LEU A 1 83 ? 8.327 11.234 -4.537 1.00 92.50 83 LEU A N 1
ATOM 626 C CA . LEU A 1 83 ? 7.717 12.358 -3.811 1.00 92.50 83 LEU A CA 1
ATOM 627 C C . LEU A 1 83 ? 6.185 12.327 -3.842 1.00 92.50 83 LEU A C 1
ATOM 629 O O . LEU A 1 83 ? 5.561 12.883 -2.942 1.00 92.50 83 LEU A O 1
ATOM 633 N N . ALA A 1 84 ? 5.572 11.639 -4.811 1.00 88.75 84 ALA A N 1
ATOM 634 C CA . ALA A 1 84 ? 4.126 11.435 -4.836 1.00 88.75 84 ALA A CA 1
ATOM 635 C C . ALA A 1 84 ? 3.604 10.745 -3.560 1.00 88.75 84 ALA A C 1
ATOM 637 O O . ALA A 1 84 ? 2.481 11.011 -3.141 1.00 88.75 84 ALA A O 1
ATOM 638 N N . GLY A 1 85 ? 4.425 9.922 -2.894 1.00 88.94 85 GLY A N 1
ATOM 639 C CA . GLY A 1 85 ? 4.073 9.303 -1.611 1.00 88.94 85 GLY A CA 1
ATOM 640 C C . GLY A 1 85 ? 3.872 10.304 -0.464 1.00 88.94 85 GLY A C 1
ATOM 641 O O . GLY A 1 85 ? 3.213 9.981 0.520 1.00 88.94 85 GLY A O 1
ATOM 642 N N . LEU A 1 86 ? 4.377 11.540 -0.587 1.00 92.44 86 LEU A N 1
ATOM 643 C CA . LEU A 1 86 ? 4.129 12.603 0.393 1.00 92.44 86 LEU A CA 1
ATOM 644 C C . LEU A 1 86 ? 2.699 13.154 0.319 1.00 92.44 86 LEU A C 1
ATOM 646 O O . LEU A 1 86 ? 2.231 13.748 1.288 1.00 92.44 86 LEU A O 1
ATOM 650 N N . ALA A 1 87 ? 1.973 12.914 -0.777 1.00 93.50 87 ALA A N 1
ATOM 651 C CA . ALA A 1 87 ? 0.559 13.263 -0.917 1.00 93.50 87 ALA A CA 1
ATOM 652 C C . ALA A 1 87 ? -0.368 12.283 -0.165 1.00 93.50 87 ALA A C 1
ATOM 654 O O . ALA A 1 87 ? -1.486 12.009 -0.593 1.00 93.50 87 ALA A O 1
ATOM 655 N N . ASN A 1 88 ? 0.089 11.729 0.958 1.00 95.31 88 ASN A N 1
ATOM 656 C CA . ASN A 1 88 ? -0.651 10.793 1.790 1.00 95.31 88 ASN A CA 1
ATOM 657 C C . ASN A 1 88 ? -1.124 11.490 3.081 1.00 95.31 88 ASN A C 1
ATOM 659 O O . ASN A 1 88 ? -0.312 11.709 3.983 1.00 95.31 88 ASN A O 1
ATOM 663 N N . PRO A 1 89 ? -2.422 11.813 3.236 1.00 96.12 89 PRO A N 1
ATOM 664 C CA . PRO A 1 89 ? -2.939 12.453 4.447 1.00 96.12 89 PRO A CA 1
ATOM 665 C C . PRO A 1 89 ? -2.645 11.661 5.727 1.00 96.12 89 PRO A C 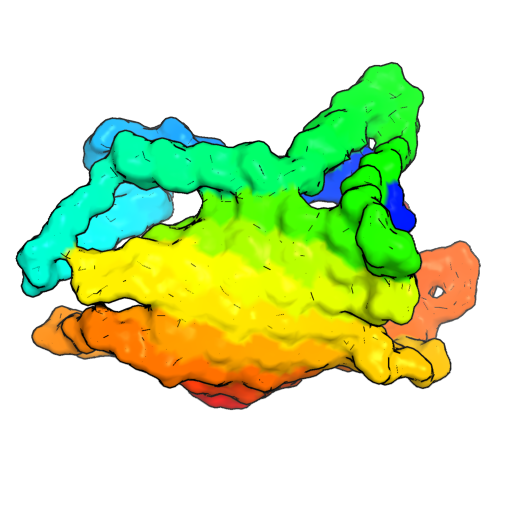1
ATOM 667 O O . PRO A 1 89 ? -2.329 12.252 6.757 1.00 96.12 89 PRO A O 1
ATOM 670 N N . MET A 1 90 ? -2.670 10.324 5.664 1.00 96.31 90 MET A N 1
ATOM 671 C CA . MET A 1 90 ? -2.348 9.477 6.815 1.00 96.31 90 MET A CA 1
ATOM 672 C C . MET A 1 90 ? -0.888 9.651 7.260 1.00 96.31 90 MET A C 1
ATOM 674 O O . MET A 1 90 ? -0.605 9.582 8.454 1.00 96.31 90 MET A O 1
ATOM 678 N N . LEU A 1 91 ? 0.039 9.943 6.336 1.00 95.88 91 LEU A N 1
ATOM 679 C CA . LEU A 1 91 ? 1.432 10.252 6.678 1.00 95.88 91 LEU A CA 1
ATOM 680 C C . LEU A 1 91 ? 1.530 11.542 7.500 1.00 95.88 91 LEU A C 1
ATOM 682 O O . LEU A 1 91 ? 2.253 11.579 8.496 1.00 95.88 91 LEU A O 1
ATOM 686 N N . ALA A 1 92 ? 0.756 12.569 7.138 1.00 95.62 92 ALA A N 1
ATOM 687 C CA . ALA A 1 92 ? 0.684 13.815 7.898 1.00 95.62 92 ALA A CA 1
ATOM 688 C C . ALA A 1 92 ? 0.054 13.604 9.285 1.00 95.62 92 ALA A C 1
ATOM 690 O O . ALA A 1 92 ? 0.583 14.099 10.281 1.00 95.62 92 ALA A O 1
ATOM 691 N N . TYR A 1 93 ? -1.031 12.828 9.377 1.00 96.81 93 TYR A N 1
ATOM 692 C CA . TYR A 1 93 ? -1.664 12.503 10.661 1.00 96.81 93 TYR A CA 1
ATOM 693 C C . TYR A 1 93 ? -0.742 11.690 11.570 1.00 96.81 93 TYR A C 1
ATOM 695 O O . TYR A 1 93 ? -0.668 11.959 12.768 1.00 96.81 93 TYR A O 1
ATOM 703 N N . ALA A 1 94 ? 0.013 10.745 11.011 1.00 97.19 94 ALA A N 1
ATOM 704 C CA . ALA A 1 94 ? 1.002 9.979 11.754 1.00 97.19 94 ALA A CA 1
ATOM 705 C C . ALA A 1 94 ? 2.151 10.867 12.263 1.00 97.19 94 ALA A C 1
ATOM 707 O O . ALA A 1 94 ? 2.490 10.806 13.444 1.00 97.19 94 ALA A O 1
ATOM 708 N N . ALA A 1 95 ? 2.699 11.748 11.420 1.00 96.75 95 ALA A N 1
ATOM 709 C CA . ALA A 1 95 ? 3.720 12.712 11.833 1.00 96.75 95 ALA A CA 1
ATOM 710 C C . ALA A 1 95 ? 3.211 13.640 12.952 1.00 96.75 95 ALA A C 1
ATOM 712 O O . ALA A 1 95 ? 3.898 13.850 13.954 1.00 96.75 95 ALA A O 1
ATOM 713 N N . PHE A 1 96 ? 1.975 14.136 12.823 1.00 96.81 96 PHE A N 1
ATOM 714 C CA . PHE A 1 96 ? 1.322 14.927 13.862 1.00 96.81 96 PHE A CA 1
ATOM 715 C C . PHE A 1 96 ? 1.141 14.130 15.159 1.00 96.81 96 PHE A C 1
ATOM 717 O O . PHE A 1 96 ? 1.426 14.653 16.232 1.00 96.81 96 PHE A O 1
ATOM 724 N N . GLY A 1 97 ? 0.736 12.859 15.079 1.00 96.69 97 GLY A N 1
ATOM 725 C CA . GLY A 1 97 ? 0.617 11.967 16.235 1.00 96.69 97 GLY A CA 1
ATOM 726 C C . GLY A 1 97 ? 1.937 11.778 16.982 1.00 96.69 97 GLY A C 1
ATOM 727 O O . GLY A 1 97 ? 1.973 11.899 18.207 1.00 96.69 97 GLY A O 1
ATOM 728 N N . VAL A 1 98 ? 3.038 11.572 16.253 1.00 97.06 98 VAL A N 1
ATOM 729 C CA . VAL A 1 98 ? 4.389 11.485 16.836 1.00 97.06 98 VAL A CA 1
ATOM 730 C C . VAL A 1 98 ? 4.766 12.790 17.543 1.00 97.06 98 VAL A C 1
ATOM 732 O O . VAL A 1 98 ? 5.153 12.766 18.711 1.00 97.06 98 VAL A O 1
ATOM 735 N N . ALA A 1 99 ? 4.594 13.936 16.879 1.00 97.06 99 ALA A N 1
ATOM 736 C CA . ALA A 1 99 ? 4.907 15.239 17.466 1.00 97.06 99 ALA A CA 1
ATOM 737 C C . ALA A 1 99 ? 4.046 15.536 18.707 1.00 97.06 99 ALA A C 1
ATOM 739 O O . ALA A 1 99 ? 4.547 15.987 19.739 1.00 97.06 99 ALA A O 1
ATOM 740 N N . ARG A 1 100 ? 2.745 15.234 18.634 1.00 97.12 100 ARG A N 1
ATOM 741 C CA . ARG A 1 100 ? 1.782 15.442 19.718 1.00 97.12 100 ARG A CA 1
ATOM 742 C C . ARG A 1 100 ? 2.087 14.553 20.923 1.00 97.12 100 ARG A C 1
ATOM 744 O O . ARG A 1 100 ? 1.863 15.004 22.048 1.00 97.12 100 ARG A O 1
ATOM 751 N N . TYR A 1 101 ? 2.618 13.349 20.708 1.00 96.50 101 TYR A N 1
ATOM 752 C CA . TYR A 1 101 ? 3.127 12.487 21.774 1.00 96.50 101 TYR A CA 1
ATOM 753 C C . TYR A 1 101 ? 4.382 13.065 22.430 1.00 96.50 101 TYR A C 1
ATOM 755 O O . TYR A 1 101 ? 4.419 13.155 23.651 1.00 96.50 101 TYR A O 1
ATOM 763 N N . TRP A 1 102 ? 5.374 13.520 21.659 1.00 96.44 102 TRP A N 1
ATOM 764 C CA . TRP A 1 102 ? 6.598 14.098 22.231 1.00 96.44 102 TRP A CA 1
ATOM 765 C C . TRP A 1 102 ? 6.358 15.389 23.014 1.00 96.44 102 TRP A C 1
ATOM 767 O O . TRP A 1 102 ? 6.957 15.581 24.065 1.00 96.44 102 TRP A O 1
ATOM 777 N N . TRP A 1 103 ? 5.464 16.255 22.538 1.00 96.50 103 TRP A N 1
ATOM 778 C CA . TRP A 1 103 ? 5.126 17.498 23.237 1.00 96.50 103 TRP A CA 1
ATOM 779 C C . TRP A 1 103 ? 4.208 17.264 24.445 1.00 96.50 103 TRP A C 1
ATOM 781 O O . TRP A 1 103 ? 4.353 17.859 25.506 1.00 96.50 103 TRP A O 1
ATOM 791 N N . SER A 1 104 ? 3.177 16.453 24.213 1.00 96.50 104 SER A N 1
ATOM 792 C CA . SER A 1 104 ? 2.016 16.196 25.062 1.00 96.50 104 SER A CA 1
ATOM 793 C C . SER A 1 104 ? 2.029 15.046 26.057 1.00 96.50 104 SER A C 1
ATOM 795 O O . SER A 1 104 ? 1.236 15.033 26.997 1.00 96.50 104 SER A O 1
ATOM 797 N N . GLY A 1 105 ? 2.727 13.976 25.692 1.00 96.00 105 GLY A N 1
ATOM 798 C CA . GLY A 1 105 ? 2.368 12.622 26.113 1.00 96.00 105 GLY A CA 1
ATOM 799 C C . GLY A 1 105 ? 1.022 12.120 25.562 1.00 96.00 105 GLY A C 1
ATOM 800 O O . GLY A 1 105 ? 0.475 11.166 26.105 1.00 96.00 105 GLY A O 1
ATOM 801 N N . ALA A 1 106 ? 0.447 12.740 24.518 1.00 95.50 106 ALA A N 1
ATOM 802 C CA . ALA A 1 106 ? -0.870 12.337 24.005 1.00 95.50 106 ALA A CA 1
ATOM 803 C C . ALA A 1 106 ? -0.839 10.898 23.444 1.00 95.50 106 ALA A C 1
ATOM 805 O O . ALA A 1 106 ? -0.012 10.616 22.571 1.00 95.50 106 ALA A O 1
ATOM 806 N N . PRO A 1 107 ? -1.714 9.986 23.910 1.00 94.94 107 PRO A N 1
ATOM 807 C CA . PRO A 1 107 ? -1.639 8.566 23.557 1.00 94.94 107 PRO A CA 1
ATOM 808 C C . PRO A 1 107 ? -2.183 8.251 22.157 1.00 94.94 107 PRO A C 1
ATOM 810 O O . PRO A 1 107 ? -1.830 7.218 21.580 1.00 94.94 107 PRO A O 1
ATOM 813 N N . ASP A 1 108 ? -3.034 9.120 21.615 1.00 96.25 108 ASP A N 1
ATOM 814 C CA . ASP A 1 108 ? -3.589 9.036 20.271 1.00 96.25 108 ASP A CA 1
ATOM 815 C C . ASP A 1 108 ? -3.879 10.432 19.692 1.00 96.25 108 ASP A C 1
ATOM 817 O O . ASP A 1 108 ? -3.840 11.449 20.392 1.00 96.25 108 ASP A O 1
ATOM 821 N N . VAL A 1 109 ? -4.124 10.475 18.382 1.00 96.75 109 VAL A N 1
ATOM 822 C CA . VAL A 1 109 ? -4.674 11.640 17.680 1.00 96.75 109 VAL A CA 1
ATOM 823 C C . VAL A 1 109 ? -5.795 11.202 16.747 1.00 96.75 109 VAL A C 1
ATOM 825 O O . VAL A 1 109 ? -5.818 10.064 16.274 1.00 96.75 109 VAL A O 1
ATOM 828 N N . ALA A 1 110 ? -6.730 12.108 16.467 1.00 96.81 110 ALA A N 1
ATOM 829 C CA . ALA A 1 110 ? -7.792 11.854 15.503 1.00 96.81 110 ALA A CA 1
ATOM 830 C C . ALA A 1 110 ? -7.217 11.604 14.099 1.00 96.81 110 ALA A C 1
ATOM 832 O O . ALA A 1 110 ? -6.205 12.193 13.718 1.00 96.81 110 ALA A O 1
ATOM 833 N N . VAL A 1 111 ? -7.905 10.766 13.324 1.00 96.69 111 VAL A N 1
ATOM 834 C CA . VAL A 1 111 ? -7.688 10.579 11.884 1.00 96.69 111 VAL A CA 1
ATOM 835 C C . VAL A 1 111 ? -8.893 11.189 11.168 1.00 96.69 111 VAL A C 1
ATOM 837 O O . VAL A 1 111 ? -9.926 10.521 11.019 1.00 96.69 111 VAL A O 1
ATOM 840 N N . PRO A 1 112 ? -8.811 12.473 10.771 1.00 94.81 112 PRO A N 1
ATOM 841 C CA . PRO A 1 112 ? -9.870 13.115 10.015 1.00 94.81 112 PRO A CA 1
ATOM 842 C C . PRO A 1 112 ? -10.114 12.382 8.697 1.00 94.81 112 PRO A C 1
ATOM 844 O O . PRO A 1 112 ? -9.184 11.944 8.023 1.00 94.81 112 PRO A O 1
ATOM 847 N N . ALA A 1 113 ? -11.383 12.262 8.329 1.00 95.44 113 ALA A N 1
ATOM 848 C CA . ALA A 1 113 ? -11.812 11.722 7.049 1.00 95.44 113 ALA A CA 1
ATOM 849 C C . ALA A 1 113 ? -12.850 12.667 6.447 1.00 95.44 113 ALA A C 1
ATOM 851 O O . ALA A 1 113 ? -13.635 13.280 7.177 1.00 95.44 113 ALA A O 1
ATOM 852 N N . LEU A 1 114 ? -12.876 12.763 5.121 1.00 96.38 114 LEU A N 1
ATOM 853 C CA . LEU A 1 114 ? -13.941 13.464 4.417 1.00 96.38 114 LEU A CA 1
ATOM 854 C C . LEU A 1 114 ? -15.252 12.719 4.671 1.00 96.38 114 LEU A C 1
ATOM 856 O O . LEU A 1 114 ? -15.291 11.492 4.601 1.00 96.38 114 LEU A O 1
ATOM 860 N N . SER A 1 115 ? -16.319 13.445 4.988 1.00 95.19 115 SER A N 1
ATOM 861 C CA . SER A 1 115 ? -17.645 12.855 5.186 1.00 95.19 115 SER A CA 1
ATOM 862 C C . SER A 1 115 ? -18.530 13.213 3.997 1.00 95.19 115 SER A C 1
ATOM 864 O O . SER A 1 115 ? -18.756 14.389 3.724 1.00 95.19 115 SER A O 1
ATOM 866 N N . ILE A 1 116 ? -18.991 12.198 3.269 1.00 94.69 116 ILE A N 1
ATOM 867 C CA . ILE A 1 116 ? -19.889 12.319 2.117 1.00 94.69 116 ILE A CA 1
ATOM 868 C C . ILE A 1 116 ? -21.202 11.637 2.516 1.00 94.69 116 ILE A C 1
ATOM 870 O O . ILE A 1 116 ? -21.350 10.418 2.396 1.00 94.69 116 ILE A O 1
ATOM 874 N N . GLY A 1 117 ? -22.132 12.415 3.077 1.00 94.56 117 GLY A N 1
ATOM 875 C CA . GLY A 1 117 ? -23.259 11.860 3.835 1.00 94.56 117 GLY A CA 1
ATOM 876 C C . GLY A 1 117 ? -22.750 11.021 5.013 1.00 94.56 117 GLY A C 1
ATOM 877 O O . GLY A 1 117 ? -21.819 11.429 5.704 1.00 94.56 117 GLY A O 1
ATOM 878 N N . ASP A 1 118 ? -23.287 9.811 5.184 1.00 94.50 118 ASP A N 1
ATOM 879 C CA . ASP A 1 118 ? -22.859 8.878 6.243 1.00 94.50 118 ASP A CA 1
ATOM 880 C C . ASP A 1 118 ? -21.625 8.033 5.867 1.00 94.50 118 ASP A C 1
ATOM 882 O O . ASP A 1 118 ? -21.306 7.044 6.536 1.00 94.50 118 ASP A O 1
ATOM 886 N N . VAL A 1 119 ? -20.951 8.353 4.757 1.00 96.06 119 VAL A N 1
ATOM 887 C CA . VAL A 1 119 ? -19.734 7.661 4.318 1.00 96.06 119 VAL A CA 1
ATOM 888 C C . VAL A 1 119 ? -18.515 8.474 4.724 1.00 96.06 119 VAL A C 1
ATOM 890 O O . VAL A 1 119 ? -18.359 9.623 4.318 1.00 96.06 119 VAL A O 1
ATOM 893 N N . ARG A 1 120 ? -17.615 7.851 5.485 1.00 96.62 120 ARG A N 1
ATOM 894 C CA . ARG A 1 120 ? -16.275 8.381 5.757 1.00 96.62 120 ARG A CA 1
ATOM 895 C C . ARG A 1 120 ? -15.341 7.946 4.637 1.00 96.62 120 ARG A C 1
ATOM 897 O O . ARG A 1 120 ? -15.350 6.774 4.273 1.00 96.62 120 ARG A O 1
ATOM 904 N N . TYR A 1 121 ? -14.528 8.864 4.133 1.00 97.44 121 TYR A N 1
ATOM 905 C CA . TYR A 1 121 ? -13.614 8.651 3.018 1.00 97.44 121 TYR A CA 1
ATOM 906 C C . TYR A 1 121 ? -12.232 9.241 3.312 1.00 97.44 121 TYR A C 1
ATOM 908 O O . TYR A 1 121 ? -12.112 10.398 3.723 1.00 97.44 121 TYR A O 1
ATOM 916 N N . LEU A 1 122 ? -11.184 8.450 3.085 1.00 97.50 122 LEU A N 1
ATOM 917 C CA . LEU A 1 122 ? -9.796 8.884 3.184 1.00 97.50 122 LEU A CA 1
ATOM 918 C C . LEU A 1 122 ? -8.984 8.381 1.976 1.00 97.50 122 LEU A C 1
ATOM 920 O O . LEU A 1 122 ? -8.724 7.178 1.886 1.00 97.50 122 LEU A O 1
ATOM 924 N N . PRO A 1 123 ? -8.563 9.271 1.059 1.00 97.00 123 PRO A N 1
ATOM 925 C CA . PRO A 1 123 ? -7.605 8.918 0.019 1.00 97.00 123 PRO A CA 1
ATOM 926 C C . PRO A 1 123 ? -6.191 8.837 0.595 1.00 97.00 123 PRO A C 1
ATOM 928 O O . PRO A 1 123 ? -5.793 9.680 1.395 1.00 97.00 123 PRO A O 1
ATOM 931 N N . MET A 1 124 ? -5.410 7.857 0.154 1.00 95.25 124 MET A N 1
ATOM 932 C CA . MET A 1 124 ? -4.001 7.695 0.510 1.00 95.25 124 MET A CA 1
ATOM 933 C C . MET A 1 124 ? -3.192 7.388 -0.749 1.00 95.25 124 MET A C 1
ATOM 935 O O . MET A 1 124 ? -3.402 6.356 -1.387 1.00 95.25 124 MET A O 1
ATOM 939 N N . PHE A 1 125 ? -2.258 8.270 -1.098 1.00 95.19 125 PHE A N 1
ATOM 940 C CA . PHE A 1 125 ? -1.321 8.037 -2.194 1.00 95.19 125 PHE A CA 1
ATOM 941 C C . PHE A 1 125 ? -0.082 7.298 -1.696 1.00 95.19 125 PHE A C 1
ATOM 943 O O . PHE A 1 125 ? 0.469 7.633 -0.652 1.00 95.19 125 PHE A O 1
ATOM 950 N N . ARG A 1 126 ? 0.373 6.300 -2.449 1.00 93.31 126 ARG A N 1
ATOM 951 C CA . ARG A 1 126 ? 1.575 5.520 -2.147 1.00 93.31 126 ARG A CA 1
ATOM 952 C C . ARG A 1 126 ? 2.445 5.377 -3.380 1.00 93.31 126 ARG A C 1
ATOM 954 O O . ARG A 1 126 ? 1.940 5.333 -4.499 1.00 93.31 126 ARG A O 1
ATOM 961 N N . TYR A 1 127 ? 3.742 5.237 -3.151 1.00 93.69 127 TYR A N 1
ATOM 962 C CA . TYR A 1 127 ? 4.723 4.908 -4.175 1.00 93.69 127 TYR A CA 1
ATOM 963 C C . TYR A 1 127 ? 5.494 3.657 -3.768 1.00 93.69 127 TYR A C 1
ATOM 965 O O . TYR A 1 127 ? 5.837 3.503 -2.595 1.00 93.69 127 TYR A O 1
ATOM 973 N N . ARG A 1 128 ? 5.764 2.766 -4.720 1.00 91.31 128 ARG A N 1
ATOM 974 C CA . ARG A 1 128 ? 6.519 1.535 -4.483 1.00 91.31 128 ARG A CA 1
ATOM 975 C C . ARG A 1 128 ? 7.388 1.161 -5.678 1.00 91.31 128 ARG A C 1
ATOM 977 O O . ARG A 1 128 ? 7.113 1.541 -6.815 1.00 91.31 128 ARG A O 1
ATOM 984 N N . LEU A 1 129 ? 8.417 0.371 -5.392 1.00 92.12 129 LEU A N 1
ATOM 985 C CA . LEU A 1 129 ? 9.222 -0.307 -6.402 1.00 92.12 129 LEU A CA 1
ATOM 986 C C . LEU A 1 129 ? 8.650 -1.713 -6.578 1.00 92.12 129 LEU A C 1
ATOM 988 O O . LEU A 1 129 ? 8.680 -2.512 -5.642 1.00 92.12 129 LEU A O 1
ATOM 992 N N . ALA A 1 130 ? 8.080 -1.981 -7.746 1.00 92.00 130 ALA A N 1
ATOM 993 C CA . ALA A 1 130 ? 7.576 -3.291 -8.125 1.00 92.00 130 ALA A CA 1
ATOM 994 C C . ALA A 1 130 ? 8.669 -4.075 -8.877 1.00 92.00 130 ALA A C 1
ATOM 996 O O . ALA A 1 130 ? 9.549 -3.470 -9.486 1.00 92.00 130 ALA A O 1
ATOM 997 N N . PRO A 1 131 ? 8.611 -5.416 -8.926 1.00 89.19 131 PRO A N 1
ATOM 998 C CA . PRO A 1 131 ? 9.619 -6.213 -9.631 1.00 89.19 131 PRO A CA 1
ATOM 999 C C . PRO A 1 131 ? 9.753 -5.900 -11.133 1.00 89.19 131 PRO A C 1
ATOM 1001 O O . PRO A 1 131 ? 10.785 -6.192 -11.722 1.00 89.19 131 PRO A O 1
ATOM 1004 N N . TYR A 1 132 ? 8.725 -5.312 -11.754 1.00 88.44 132 TYR A N 1
ATOM 1005 C CA . TYR A 1 132 ? 8.723 -4.902 -13.165 1.00 88.44 132 TYR A CA 1
ATOM 1006 C C . TYR A 1 132 ? 9.048 -3.416 -13.394 1.00 88.44 132 TYR A C 1
ATOM 1008 O O . TYR A 1 132 ? 9.143 -2.997 -14.546 1.00 88.44 132 TYR A O 1
ATOM 1016 N N . GLY A 1 133 ? 9.152 -2.596 -12.343 1.00 92.25 133 GLY A N 1
ATOM 1017 C CA . GLY A 1 133 ? 9.307 -1.149 -12.487 1.00 92.25 133 GLY A CA 1
ATOM 1018 C C . GLY A 1 133 ? 8.732 -0.345 -11.327 1.00 92.25 133 GLY A C 1
ATOM 1019 O O . GLY A 1 133 ? 8.764 -0.774 -10.177 1.00 92.25 133 GLY A O 1
ATOM 1020 N N . THR A 1 134 ? 8.242 0.858 -11.601 1.00 94.75 134 THR A N 1
ATOM 1021 C CA . THR A 1 134 ? 7.716 1.756 -10.562 1.00 94.75 134 THR A CA 1
ATOM 1022 C C . THR A 1 134 ? 6.195 1.705 -10.527 1.00 94.75 134 THR A C 1
ATOM 1024 O O . THR A 1 134 ? 5.551 1.495 -11.553 1.00 94.75 134 THR A O 1
ATOM 1027 N N . GLU A 1 135 ? 5.594 1.853 -9.346 1.00 95.44 135 GLU A N 1
ATOM 1028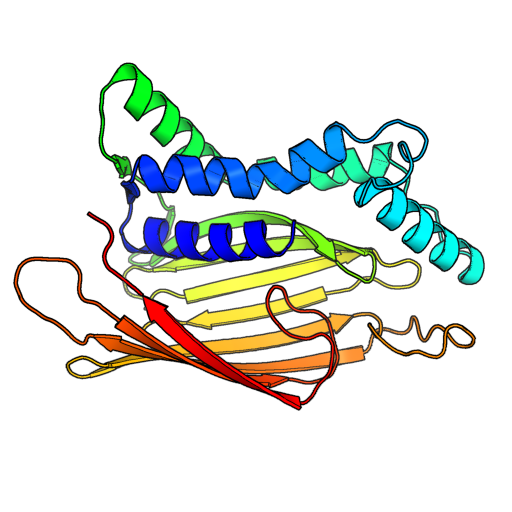 C CA . GLU A 1 135 ? 4.138 1.814 -9.189 1.00 95.44 135 GLU A CA 1
ATOM 1029 C C . GLU A 1 135 ? 3.664 2.877 -8.189 1.00 95.44 135 GLU A C 1
ATOM 1031 O O . GLU A 1 135 ? 4.167 2.996 -7.069 1.00 95.44 135 GLU A O 1
ATOM 1036 N N . TRP A 1 136 ? 2.646 3.631 -8.591 1.00 96.38 136 TRP A N 1
ATOM 1037 C CA . TRP A 1 136 ? 1.832 4.465 -7.721 1.00 96.38 136 TRP A CA 1
ATOM 1038 C C . TRP A 1 136 ? 0.547 3.737 -7.366 1.00 96.38 136 TRP A C 1
ATOM 1040 O O . TRP A 1 136 ? -0.022 3.009 -8.181 1.00 96.38 136 TRP A O 1
ATOM 1050 N N . ALA A 1 137 ? 0.047 3.998 -6.164 1.00 96.06 137 ALA A N 1
ATOM 1051 C CA . ALA A 1 137 ? -1.271 3.553 -5.761 1.00 96.06 137 ALA A CA 1
ATOM 1052 C C . ALA A 1 137 ? -2.069 4.673 -5.110 1.00 96.06 137 ALA A C 1
ATOM 1054 O O . ALA A 1 137 ? -1.557 5.394 -4.256 1.00 96.06 137 ALA A O 1
ATOM 1055 N N . LEU A 1 138 ? -3.339 4.767 -5.482 1.00 97.62 138 LEU A N 1
ATOM 1056 C CA . LEU A 1 138 ? -4.347 5.540 -4.779 1.00 97.62 138 LEU A CA 1
ATOM 1057 C C . LEU A 1 138 ? -5.253 4.563 -4.033 1.00 97.62 138 LEU A C 1
ATOM 1059 O O . LEU A 1 138 ? -6.063 3.860 -4.638 1.00 97.62 138 LEU A O 1
ATOM 1063 N N . VAL A 1 139 ? -5.102 4.514 -2.713 1.00 96.94 139 VAL A N 1
ATOM 1064 C CA . VAL A 1 139 ? -5.953 3.723 -1.826 1.00 96.94 139 VAL A CA 1
ATOM 1065 C C . VAL A 1 139 ? -7.090 4.605 -1.334 1.00 96.94 139 VAL A C 1
ATOM 1067 O O . VAL A 1 139 ? -6.869 5.616 -0.674 1.00 96.94 139 VAL A O 1
ATOM 1070 N N . ASN A 1 140 ? -8.316 4.211 -1.648 1.00 97.62 140 ASN A N 1
ATOM 1071 C CA . ASN A 1 140 ? -9.538 4.887 -1.243 1.00 97.62 140 ASN A CA 1
ATOM 1072 C C . ASN A 1 140 ? -10.149 4.107 -0.081 1.00 97.62 140 ASN A C 1
ATOM 1074 O O . ASN A 1 140 ? -10.801 3.085 -0.303 1.00 97.62 140 ASN A O 1
ATOM 1078 N N . ALA A 1 141 ? -9.918 4.562 1.149 1.00 97.19 141 ALA A N 1
ATOM 1079 C CA . ALA A 1 141 ? -10.488 3.934 2.334 1.00 97.19 141 ALA A CA 1
ATOM 1080 C C . ALA A 1 141 ? -11.884 4.505 2.620 1.00 97.19 141 ALA A C 1
ATOM 1082 O O . ALA A 1 141 ? -12.067 5.722 2.682 1.00 97.19 141 ALA A O 1
ATOM 1083 N N . LEU A 1 142 ? -12.867 3.621 2.787 1.00 97.06 142 LEU A N 1
ATOM 1084 C CA . LEU A 1 142 ? -14.283 3.933 2.974 1.00 97.06 142 LEU A CA 1
ATOM 1085 C C . LEU A 1 142 ? -14.818 3.264 4.247 1.00 97.06 142 LEU A C 1
ATOM 1087 O O . LEU A 1 142 ? -14.523 2.099 4.510 1.00 97.06 142 LEU A O 1
ATOM 1091 N N . ALA A 1 143 ? -15.608 3.991 5.038 1.00 94.81 143 ALA A N 1
ATOM 1092 C CA . ALA A 1 143 ? -16.243 3.499 6.267 1.00 94.81 143 ALA A CA 1
ATOM 1093 C C . ALA A 1 143 ? -17.535 4.284 6.586 1.00 94.81 143 ALA A C 1
ATOM 1095 O O . ALA A 1 143 ? -18.052 5.017 5.743 1.00 94.81 143 ALA A O 1
ATOM 1096 N N . GLY A 1 144 ? -18.064 4.153 7.807 1.00 92.00 144 GLY A N 1
ATOM 1097 C CA . GLY A 1 144 ? -19.306 4.800 8.246 1.00 92.00 144 GLY A CA 1
ATOM 1098 C C . GLY A 1 144 ? -20.492 3.858 8.066 1.00 92.00 144 GLY A C 1
ATOM 1099 O O . GLY A 1 144 ? -20.486 2.766 8.629 1.00 92.00 144 GLY A O 1
ATOM 1100 N N . ARG A 1 145 ? -21.484 4.240 7.252 1.00 93.06 145 ARG A N 1
ATOM 1101 C CA . ARG A 1 145 ? -22.590 3.331 6.881 1.00 93.06 145 ARG A CA 1
ATOM 1102 C C . ARG A 1 145 ? -22.129 2.104 6.086 1.00 93.06 145 ARG A C 1
ATOM 1104 O O . ARG A 1 145 ? -22.831 1.098 6.035 1.00 93.06 145 ARG A O 1
ATOM 1111 N N . LEU A 1 146 ? -20.974 2.205 5.424 1.00 91.81 146 LEU A N 1
ATOM 1112 C CA . LEU A 1 146 ? -20.343 1.099 4.711 1.00 91.81 146 LEU A CA 1
ATOM 1113 C C . LEU A 1 146 ? -19.434 0.329 5.666 1.00 91.81 146 LEU A C 1
ATOM 1115 O O . LEU A 1 146 ? -18.763 0.918 6.517 1.00 91.81 146 LEU A O 1
ATOM 1119 N N . ARG A 1 147 ? -19.354 -0.989 5.470 1.00 92.62 147 ARG A N 1
ATOM 1120 C CA . ARG A 1 147 ? -18.303 -1.796 6.101 1.00 92.62 147 ARG A CA 1
ATOM 1121 C C . ARG A 1 147 ? -16.936 -1.282 5.643 1.00 92.62 147 ARG A C 1
ATOM 1123 O O . ARG A 1 147 ? -16.845 -0.854 4.487 1.00 92.62 147 ARG A O 1
ATOM 1130 N N . PRO A 1 148 ? -15.893 -1.335 6.493 1.00 93.75 148 PRO A N 1
ATOM 1131 C CA . PRO A 1 148 ? -14.569 -0.866 6.111 1.00 93.75 148 PRO A CA 1
ATOM 1132 C C . PRO A 1 148 ? -14.133 -1.512 4.794 1.00 93.75 148 PRO A C 1
ATOM 1134 O O . PRO A 1 148 ? -14.020 -2.735 4.695 1.00 93.75 148 PRO A O 1
ATOM 1137 N N . THR A 1 149 ? -13.977 -0.681 3.770 1.00 96.12 149 THR A N 1
ATOM 1138 C CA . THR A 1 149 ? -13.704 -1.104 2.398 1.00 96.12 149 THR A CA 1
ATOM 1139 C C . THR A 1 149 ? -12.575 -0.250 1.849 1.00 96.12 149 THR A C 1
ATOM 1141 O O . THR A 1 149 ? -12.616 0.972 1.954 1.00 96.12 149 THR A O 1
ATOM 1144 N N . GLU A 1 150 ? -11.581 -0.883 1.246 1.00 96.81 150 GLU A N 1
ATOM 1145 C CA . GLU A 1 150 ? -10.523 -0.216 0.502 1.00 96.81 150 GLU A CA 1
ATOM 1146 C C . GLU A 1 150 ? -10.666 -0.521 -0.981 1.00 96.81 150 GLU A C 1
ATOM 1148 O O . GLU A 1 150 ? -10.809 -1.681 -1.374 1.00 96.81 150 GLU A O 1
ATOM 1153 N N . ILE A 1 151 ? -10.577 0.527 -1.795 1.00 98.19 151 ILE A N 1
ATOM 1154 C CA . ILE A 1 151 ? -10.446 0.418 -3.246 1.00 98.19 151 ILE A CA 1
ATOM 1155 C C . ILE A 1 151 ? -9.079 0.975 -3.622 1.00 98.19 151 ILE A C 1
ATOM 1157 O O . ILE A 1 151 ? -8.828 2.173 -3.492 1.00 98.19 151 ILE A O 1
ATOM 1161 N N . GLU A 1 152 ? -8.188 0.109 -4.075 1.00 98.00 152 GLU A N 1
ATOM 1162 C CA . GLU A 1 152 ? -6.838 0.461 -4.491 1.00 98.00 152 GLU A CA 1
ATOM 1163 C C . GLU A 1 152 ? -6.764 0.526 -6.013 1.00 98.00 152 GLU A C 1
ATOM 1165 O O . GLU A 1 152 ? -7.015 -0.463 -6.695 1.00 98.00 152 GLU A O 1
ATOM 1170 N N . LEU A 1 153 ? -6.383 1.685 -6.538 1.00 98.31 153 LEU A N 1
ATOM 1171 C CA . LEU A 1 153 ? -6.059 1.870 -7.947 1.00 98.31 153 LEU A CA 1
ATOM 1172 C C . LEU A 1 153 ? -4.544 1.948 -8.079 1.00 98.31 153 LEU A C 1
ATOM 1174 O O . LEU A 1 153 ? -3.918 2.761 -7.402 1.00 98.31 153 LEU A O 1
ATOM 1178 N N . ARG A 1 154 ? -3.960 1.111 -8.930 1.00 97.38 154 ARG A N 1
ATOM 1179 C CA . ARG A 1 154 ? -2.519 1.013 -9.161 1.00 97.38 154 ARG A CA 1
ATOM 1180 C C . ARG A 1 154 ? -2.208 1.383 -10.598 1.00 97.38 154 ARG A C 1
ATOM 1182 O O . ARG A 1 154 ? -2.902 0.935 -11.507 1.00 97.38 154 ARG A O 1
ATOM 1189 N N . PHE A 1 155 ? -1.158 2.164 -10.790 1.00 96.69 155 PHE A N 1
ATOM 1190 C CA . PHE A 1 155 ? -0.650 2.565 -12.099 1.00 96.69 155 PHE A CA 1
ATOM 1191 C C . PHE A 1 155 ? 0.867 2.596 -12.021 1.00 96.69 155 PHE A C 1
ATOM 1193 O O . PHE A 1 155 ? 1.412 3.030 -11.008 1.00 96.69 155 PHE A O 1
ATOM 1200 N N . GLY A 1 156 ? 1.556 2.148 -13.057 1.00 95.00 156 GLY A N 1
ATOM 1201 C CA . GLY A 1 156 ? 3.003 2.022 -13.020 1.00 95.00 156 GLY A CA 1
ATOM 1202 C C . GLY A 1 156 ? 3.682 2.305 -14.344 1.00 95.00 156 GLY A C 1
ATOM 1203 O O . GLY A 1 156 ? 3.045 2.517 -15.376 1.00 95.00 156 GLY A O 1
ATOM 1204 N N . GLU A 1 157 ? 5.005 2.283 -14.282 1.00 94.25 157 GLU A N 1
ATOM 1205 C CA . GLU A 1 157 ? 5.895 2.394 -15.425 1.00 94.25 157 GLU A CA 1
ATOM 1206 C C . GLU A 1 157 ? 6.803 1.162 -15.454 1.00 94.25 157 GLU A C 1
ATOM 1208 O O . GLU A 1 157 ? 7.536 0.890 -14.500 1.00 94.25 157 GLU A O 1
ATOM 1213 N N . ALA A 1 158 ? 6.724 0.411 -16.550 1.00 92.00 158 ALA A N 1
ATOM 1214 C CA . ALA A 1 158 ? 7.657 -0.646 -16.911 1.00 92.00 158 ALA A CA 1
ATOM 1215 C C . ALA A 1 158 ? 8.325 -0.271 -18.247 1.00 92.00 158 ALA A C 1
ATOM 1217 O O . ALA A 1 158 ? 7.783 0.563 -18.974 1.00 92.00 158 ALA A O 1
ATOM 1218 N N . PRO A 1 159 ? 9.460 -0.887 -18.625 1.00 89.50 159 PRO A N 1
ATOM 1219 C CA . PRO A 1 159 ? 10.200 -0.482 -19.821 1.00 89.50 159 PRO A CA 1
ATOM 1220 C C . PRO A 1 159 ? 9.359 -0.382 -21.109 1.00 89.50 159 PRO A C 1
ATOM 1222 O O . PRO A 1 159 ? 9.484 0.592 -21.841 1.00 89.50 159 PRO A O 1
ATOM 1225 N N . GLN A 1 160 ? 8.460 -1.335 -21.376 1.00 86.56 160 GLN A N 1
ATOM 1226 C CA . GLN A 1 160 ? 7.642 -1.354 -22.606 1.00 86.56 160 GLN A CA 1
ATOM 1227 C C . GLN A 1 160 ? 6.133 -1.298 -22.368 1.00 86.56 160 GLN A C 1
ATOM 1229 O O . GLN A 1 160 ? 5.348 -1.449 -23.302 1.00 86.56 160 GLN A O 1
ATOM 1234 N N . SER A 1 161 ? 5.691 -1.109 -21.128 1.00 90.00 161 SER A N 1
ATOM 1235 C CA . SER A 1 161 ? 4.265 -1.119 -20.822 1.00 90.00 161 SER A CA 1
ATOM 1236 C C . SER A 1 161 ? 3.926 -0.240 -19.631 1.00 90.00 161 SER A C 1
ATOM 1238 O O . SER A 1 161 ? 4.785 0.193 -18.863 1.00 90.00 161 SER A O 1
ATOM 1240 N N . THR A 1 162 ? 2.635 0.035 -19.491 1.00 94.00 162 THR A N 1
ATOM 1241 C CA . THR A 1 162 ? 2.056 0.795 -18.387 1.00 94.00 162 THR A CA 1
ATOM 1242 C C . THR A 1 162 ? 1.216 -0.144 -17.520 1.00 94.00 162 THR A C 1
ATOM 1244 O O . THR A 1 162 ? 0.021 -0.329 -17.773 1.00 94.00 162 THR A O 1
ATOM 1247 N N . PRO A 1 163 ? 1.832 -0.798 -16.515 1.00 95.31 163 PRO A N 1
ATOM 1248 C CA . PRO A 1 163 ? 1.111 -1.646 -15.585 1.00 95.31 163 PRO A CA 1
ATOM 1249 C C . PRO A 1 163 ? -0.030 -0.892 -14.909 1.00 95.31 163 PRO A C 1
ATOM 1251 O O . PRO A 1 163 ? 0.101 0.281 -14.555 1.00 95.31 163 PRO A O 1
ATOM 1254 N N . TRP A 1 164 ? -1.135 -1.583 -14.671 1.00 97.69 164 TRP A N 1
ATOM 1255 C CA . TRP A 1 164 ? -2.232 -1.057 -13.874 1.00 97.69 164 TRP A CA 1
ATOM 1256 C C . TRP A 1 164 ? -2.889 -2.162 -13.059 1.00 97.69 164 TRP A C 1
ATOM 1258 O O . TRP A 1 164 ? -2.768 -3.349 -13.363 1.00 97.69 164 TRP A O 1
ATOM 1268 N N . GLY A 1 165 ? -3.618 -1.779 -12.020 1.00 98.06 165 GLY A N 1
ATOM 1269 C CA . GLY A 1 165 ? -4.398 -2.719 -11.234 1.00 98.06 165 GLY A CA 1
ATOM 1270 C C . GLY A 1 165 ? -5.513 -2.056 -10.453 1.00 98.06 165 GLY A C 1
ATOM 1271 O O . GLY A 1 165 ? -5.464 -0.872 -10.138 1.00 98.06 165 GLY A O 1
ATOM 1272 N N . ILE A 1 166 ? -6.524 -2.848 -10.131 1.00 98.56 166 ILE A N 1
ATOM 1273 C CA . ILE A 1 166 ? -7.632 -2.470 -9.267 1.00 98.56 166 ILE A CA 1
ATOM 1274 C C . ILE A 1 166 ? -7.776 -3.570 -8.224 1.00 98.56 166 ILE A C 1
ATOM 1276 O O . ILE A 1 166 ? -7.894 -4.746 -8.564 1.00 98.56 166 ILE A O 1
ATOM 1280 N N . GLY A 1 167 ? -7.741 -3.185 -6.957 1.00 98.19 167 GLY A N 1
ATOM 1281 C CA . GLY A 1 167 ? -7.954 -4.067 -5.820 1.00 98.19 167 GLY A CA 1
ATOM 1282 C C . GLY A 1 167 ? -9.132 -3.583 -4.993 1.00 98.19 167 GLY A C 1
ATOM 1283 O O . GLY A 1 167 ? -9.283 -2.385 -4.761 1.00 98.19 167 GLY A O 1
ATOM 1284 N N . VAL A 1 168 ? -9.955 -4.509 -4.521 1.00 98.12 168 VAL A N 1
ATOM 1285 C CA . VAL A 1 168 ? -11.002 -4.241 -3.537 1.00 98.12 168 VAL A CA 1
ATOM 1286 C C . VAL A 1 168 ? -10.772 -5.155 -2.351 1.00 98.12 168 VAL A C 1
ATOM 1288 O O . VAL A 1 168 ? -10.694 -6.373 -2.504 1.00 98.12 168 VAL A O 1
ATOM 1291 N N . ARG A 1 169 ? -10.675 -4.571 -1.159 1.00 96.38 169 ARG A N 1
ATOM 1292 C CA . ARG A 1 169 ? -10.575 -5.298 0.110 1.00 96.38 169 ARG A CA 1
ATOM 1293 C C . ARG A 1 169 ? -11.714 -4.846 0.995 1.00 96.38 169 ARG A C 1
ATOM 1295 O O . ARG A 1 169 ? -11.839 -3.661 1.278 1.00 96.38 169 ARG A O 1
ATOM 1302 N N . GLN A 1 170 ? -12.547 -5.773 1.433 1.00 95.44 170 GLN A N 1
ATOM 1303 C CA . GLN A 1 170 ? -13.637 -5.481 2.346 1.00 95.44 170 GLN A CA 1
ATOM 1304 C C . GLN A 1 170 ? -13.441 -6.278 3.622 1.00 95.44 170 GLN A C 1
ATOM 1306 O O . GLN A 1 170 ? -13.278 -7.499 3.598 1.00 95.44 170 GLN A O 1
ATOM 1311 N N . ARG A 1 171 ? -13.453 -5.571 4.745 1.00 92.81 171 ARG A N 1
ATOM 1312 C CA . ARG A 1 171 ? -13.343 -6.186 6.057 1.00 92.81 171 ARG A CA 1
ATOM 1313 C C . ARG A 1 171 ? -14.707 -6.524 6.602 1.00 92.81 171 ARG A C 1
ATOM 1315 O O . ARG A 1 171 ? -15.706 -5.879 6.273 1.00 92.81 171 ARG A O 1
ATOM 1322 N N . ASP A 1 172 ? -14.715 -7.498 7.499 1.00 91.56 172 ASP A N 1
ATOM 1323 C CA . ASP A 1 172 ? -15.889 -7.841 8.280 1.00 91.56 172 ASP A CA 1
ATOM 1324 C C . ASP A 1 172 ? -17.106 -8.187 7.400 1.00 91.56 172 ASP A C 1
ATOM 1326 O O . ASP A 1 172 ? -18.239 -7.852 7.748 1.00 91.56 172 ASP A O 1
ATOM 1330 N N . ILE A 1 173 ? -16.891 -8.843 6.250 1.00 94.25 173 ILE A N 1
ATOM 1331 C CA . ILE A 1 173 ? -17.935 -9.349 5.333 1.00 94.25 173 ILE A CA 1
ATOM 1332 C C . ILE A 1 173 ? -18.853 -10.335 6.055 1.00 94.25 173 ILE A C 1
ATOM 1334 O O . ILE A 1 173 ? -20.068 -1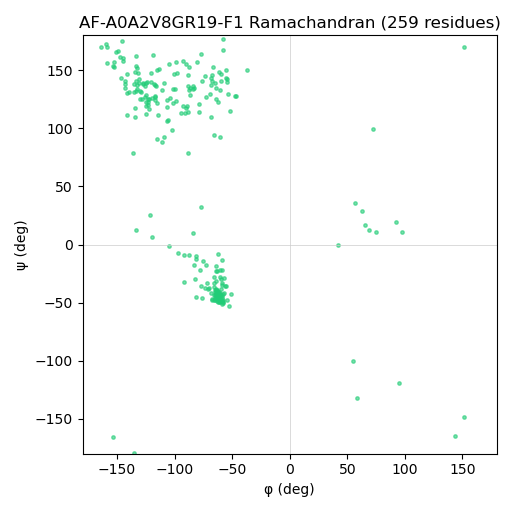0.356 5.842 1.00 94.25 173 ILE A O 1
ATOM 1338 N N . VAL A 1 174 ? -18.297 -11.110 6.978 1.00 94.06 174 VAL A N 1
ATOM 1339 C CA . VAL A 1 174 ? -19.078 -11.892 7.931 1.00 94.06 174 VAL A CA 1
ATOM 1340 C C . VAL A 1 174 ? -18.552 -11.595 9.323 1.00 94.06 174 VAL A C 1
ATOM 1342 O O . VAL A 1 174 ? -17.348 -11.637 9.564 1.00 94.06 174 VAL A O 1
ATOM 1345 N N . LYS A 1 175 ? -19.466 -11.301 10.246 1.00 92.19 175 LYS A N 1
ATOM 1346 C CA . LYS A 1 175 ? -19.194 -11.199 11.680 1.00 92.19 175 LYS A CA 1
ATOM 1347 C C . LYS A 1 175 ? -20.136 -12.142 12.401 1.00 92.19 175 LYS A C 1
ATOM 1349 O O . LYS A 1 175 ? -21.343 -11.914 12.409 1.00 92.19 175 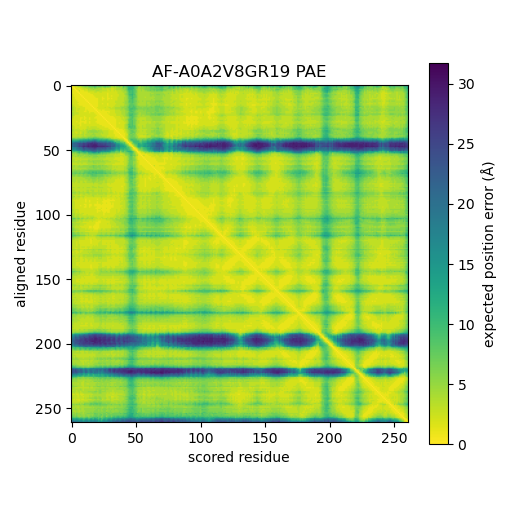LYS A O 1
ATOM 1354 N N . TRP A 1 176 ? -19.588 -13.197 12.994 1.00 92.75 176 TRP A N 1
ATOM 1355 C CA . TRP A 1 176 ? -20.382 -14.184 13.715 1.00 92.75 176 TRP A CA 1
ATOM 1356 C C . TRP A 1 176 ? -19.660 -14.661 14.974 1.00 92.75 176 TRP A C 1
ATOM 1358 O O . TRP A 1 176 ? -18.645 -15.353 14.924 1.00 92.75 176 TRP A O 1
ATOM 1368 N N . ASN A 1 177 ? -20.204 -14.291 16.135 1.00 91.44 177 ASN A N 1
ATOM 1369 C CA . ASN A 1 177 ? -19.642 -14.589 17.452 1.00 91.44 177 ASN A CA 1
ATOM 1370 C C . ASN A 1 177 ? -18.178 -14.121 17.622 1.00 91.44 177 ASN A C 1
ATOM 1372 O O . ASN A 1 177 ? -17.937 -12.951 17.914 1.00 91.44 177 ASN A O 1
ATOM 1376 N N . ARG A 1 178 ? -17.214 -15.040 17.496 1.00 91.69 178 ARG A N 1
ATOM 1377 C CA . ARG A 1 178 ? -15.764 -14.806 17.627 1.00 91.69 178 ARG A CA 1
ATOM 1378 C C . ARG A 1 178 ? -15.050 -14.793 16.275 1.00 91.69 178 ARG A C 1
ATOM 1380 O O . ARG A 1 178 ? -13.839 -14.602 16.247 1.00 91.69 178 ARG A O 1
ATOM 1387 N N . TRP A 1 179 ? -15.790 -15.015 15.194 1.00 94.00 179 TRP A N 1
ATOM 1388 C CA . TRP A 1 179 ? -15.284 -15.095 13.835 1.00 94.00 179 TRP A CA 1
ATOM 1389 C C . TRP A 1 179 ? -15.511 -13.783 13.094 1.00 94.00 179 TRP A C 1
ATOM 1391 O O . TRP A 1 179 ? -16.623 -13.239 13.110 1.00 94.00 179 TRP A O 1
ATOM 1401 N N . THR A 1 180 ? -14.479 -13.317 12.399 1.00 94.56 180 THR A N 1
ATOM 1402 C CA . THR A 1 180 ? -14.607 -12.295 11.359 1.00 94.56 180 THR A CA 1
ATOM 1403 C C . THR A 1 180 ? -14.008 -12.807 10.058 1.00 94.56 180 THR A C 1
ATOM 1405 O O . THR A 1 180 ? -12.982 -13.487 10.067 1.00 94.56 180 THR A O 1
ATOM 1408 N N . ILE A 1 181 ? -14.676 -12.519 8.943 1.00 96.06 181 ILE A N 1
ATOM 1409 C CA . ILE A 1 181 ? -14.221 -12.893 7.604 1.00 96.06 181 ILE A CA 1
ATOM 1410 C C . ILE A 1 181 ? -14.083 -11.628 6.769 1.00 96.06 181 ILE A C 1
ATOM 1412 O O . ILE A 1 181 ? -15.046 -10.875 6.619 1.00 96.06 181 ILE A O 1
ATOM 1416 N N . ASP A 1 182 ? -12.899 -11.437 6.210 1.00 96.06 182 ASP A N 1
ATOM 1417 C CA . ASP A 1 182 ? -12.561 -10.398 5.248 1.00 96.06 182 ASP A CA 1
ATOM 1418 C C . ASP A 1 182 ? -12.461 -11.020 3.849 1.00 96.06 182 ASP A C 1
ATOM 1420 O O . ASP A 1 182 ? -12.162 -12.208 3.709 1.00 96.06 182 ASP A O 1
ATOM 1424 N N . GLY A 1 183 ? -12.667 -10.219 2.808 1.00 96.69 183 GLY A N 1
ATOM 1425 C CA . GLY A 1 183 ? -12.557 -10.653 1.417 1.00 96.69 183 GLY A CA 1
ATOM 1426 C C . GLY A 1 183 ? -11.778 -9.656 0.578 1.00 96.69 183 GLY A C 1
ATOM 1427 O O . GLY A 1 183 ? -11.794 -8.451 0.834 1.00 96.69 183 GLY A O 1
ATOM 1428 N N . ALA A 1 184 ? -11.080 -10.172 -0.425 1.00 97.19 184 ALA A N 1
ATOM 1429 C CA . ALA A 1 184 ? -10.263 -9.384 -1.324 1.00 97.19 184 ALA A CA 1
ATOM 1430 C C . ALA A 1 184 ? -10.328 -9.928 -2.751 1.00 97.19 184 ALA A C 1
ATOM 1432 O O . ALA A 1 184 ? -10.245 -11.138 -2.973 1.00 97.19 184 ALA A O 1
ATOM 1433 N N . VAL A 1 185 ? -10.428 -9.015 -3.711 1.00 98.19 185 VAL A N 1
ATOM 1434 C CA . VAL A 1 185 ? -10.342 -9.306 -5.141 1.00 98.19 185 VAL A CA 1
ATOM 1435 C C . VAL A 1 185 ? -9.399 -8.297 -5.771 1.00 98.19 185 VAL A C 1
ATOM 1437 O O . VAL A 1 185 ? -9.511 -7.102 -5.510 1.00 98.19 185 VAL A O 1
ATOM 1440 N N . ASP A 1 186 ? -8.488 -8.767 -6.610 1.00 98.38 186 ASP A N 1
ATOM 1441 C CA . ASP A 1 186 ? -7.572 -7.915 -7.358 1.00 98.38 186 ASP A CA 1
ATOM 1442 C C . ASP A 1 186 ? -7.589 -8.321 -8.833 1.00 98.38 186 ASP A C 1
ATOM 1444 O O . ASP A 1 186 ? -7.583 -9.510 -9.155 1.00 98.38 186 ASP A O 1
ATOM 1448 N N . VAL A 1 187 ? -7.569 -7.335 -9.725 1.00 98.31 187 VAL A N 1
ATOM 1449 C CA . VAL A 1 187 ? -7.362 -7.499 -11.168 1.00 98.31 187 VAL A CA 1
ATOM 1450 C C . VAL A 1 187 ? -6.231 -6.573 -11.582 1.00 98.31 187 VAL A C 1
ATOM 1452 O O . VAL A 1 187 ? -6.140 -5.445 -11.100 1.00 98.31 187 VAL A O 1
ATOM 1455 N N . TRP A 1 188 ? -5.343 -7.032 -12.451 1.00 97.69 188 TRP A N 1
ATOM 1456 C CA . TRP A 1 188 ? -4.228 -6.220 -12.928 1.00 97.69 188 TRP A CA 1
ATOM 1457 C C . TRP A 1 188 ? -3.861 -6.551 -14.360 1.00 97.69 188 TRP A C 1
ATOM 1459 O O . TRP A 1 188 ? -4.165 -7.635 -14.844 1.00 97.69 188 TRP A O 1
ATOM 1469 N N . SER A 1 189 ? -3.142 -5.632 -14.989 1.00 96.44 189 SER A N 1
ATOM 1470 C CA . SER A 1 189 ? -2.370 -5.847 -16.203 1.00 96.44 189 SER A CA 1
ATOM 1471 C C . SER A 1 189 ? -0.926 -5.472 -15.906 1.00 96.44 189 SER A C 1
ATOM 1473 O O . SER A 1 189 ? -0.655 -4.324 -15.560 1.00 96.44 189 SER A O 1
ATOM 1475 N N . GLN A 1 190 ? -0.000 -6.426 -15.978 1.00 94.31 190 GLN A N 1
ATOM 1476 C CA . GLN A 1 190 ? 1.416 -6.158 -15.706 1.00 94.31 190 GLN A CA 1
ATOM 1477 C C . GLN A 1 190 ? 2.328 -7.125 -16.465 1.00 94.31 190 GLN A C 1
ATOM 1479 O O . GLN A 1 190 ? 1.883 -8.230 -16.795 1.00 94.31 190 GLN A O 1
ATOM 1484 N N . PRO A 1 191 ? 3.594 -6.756 -16.718 1.00 90.19 191 PRO A N 1
ATOM 1485 C CA . PRO A 1 191 ? 4.579 -7.671 -17.270 1.00 90.19 191 PRO A CA 1
ATOM 1486 C C . PRO A 1 191 ? 4.708 -8.955 -16.436 1.00 90.19 191 PRO A C 1
ATOM 1488 O O . PRO A 1 191 ? 4.641 -8.900 -15.202 1.00 90.19 191 PRO A O 1
ATOM 1491 N N . PRO A 1 192 ? 4.910 -10.113 -17.081 1.00 85.81 192 PRO A N 1
ATOM 1492 C CA . PRO A 1 192 ? 5.346 -11.337 -16.429 1.00 85.81 192 PRO A CA 1
ATOM 1493 C C . PRO A 1 192 ? 6.521 -11.094 -15.477 1.00 85.81 192 PRO A C 1
ATOM 1495 O O . PRO A 1 192 ? 7.543 -10.524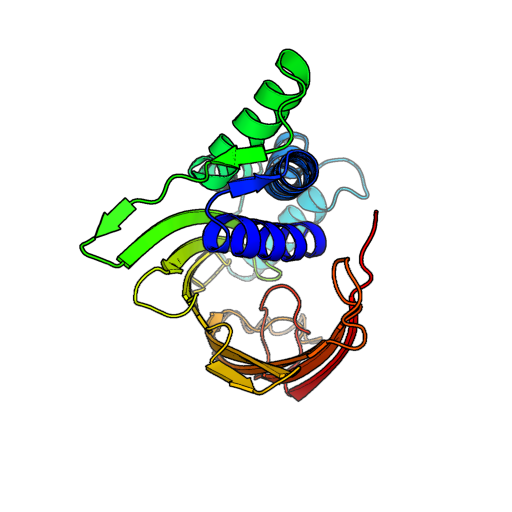 -15.846 1.00 85.81 192 PRO A O 1
ATOM 1498 N N . VAL A 1 193 ? 6.377 -11.560 -14.238 1.00 76.88 193 VAL A N 1
ATOM 1499 C CA . VAL A 1 193 ? 7.420 -11.515 -13.209 1.00 76.88 193 VAL A CA 1
ATOM 1500 C C . VAL A 1 193 ? 7.786 -12.948 -12.830 1.00 76.88 193 VAL A C 1
ATOM 1502 O O . VAL A 1 193 ? 6.907 -13.742 -12.502 1.00 76.88 193 VAL A O 1
ATOM 1505 N N . GLY A 1 194 ? 9.075 -13.293 -12.891 1.00 62.47 194 GLY A N 1
ATOM 1506 C CA . GLY A 1 194 ? 9.576 -14.604 -12.457 1.00 62.47 194 GLY A CA 1
ATOM 1507 C C . GLY A 1 194 ? 9.673 -15.706 -13.523 1.00 62.47 194 GLY A C 1
ATOM 1508 O O . GLY A 1 194 ? 9.759 -16.871 -13.145 1.00 62.47 194 GLY A O 1
ATOM 1509 N N . SER A 1 195 ? 9.687 -15.395 -14.826 1.00 51.19 195 SER A N 1
ATOM 1510 C CA . SER A 1 195 ? 10.105 -16.378 -15.841 1.00 51.19 195 SER A CA 1
ATOM 1511 C C . SER A 1 195 ? 11.633 -16.469 -15.880 1.00 51.19 195 SER A C 1
ATOM 1513 O O . SER A 1 195 ? 12.305 -15.475 -16.142 1.00 51.19 195 SER A O 1
ATOM 1515 N N . SER A 1 196 ? 12.174 -17.663 -15.636 1.00 42.53 196 SER A N 1
ATOM 1516 C CA . SER A 1 196 ? 13.608 -17.997 -15.696 1.00 42.53 196 SER A CA 1
ATOM 1517 C C . SER A 1 196 ? 14.242 -17.830 -17.083 1.00 42.53 196 SER A C 1
ATOM 1519 O O . SER A 1 196 ? 15.462 -17.897 -17.209 1.00 42.53 196 SER A O 1
ATOM 1521 N N . ASP A 1 197 ? 13.438 -17.581 -18.115 1.00 42.41 197 ASP A N 1
ATOM 15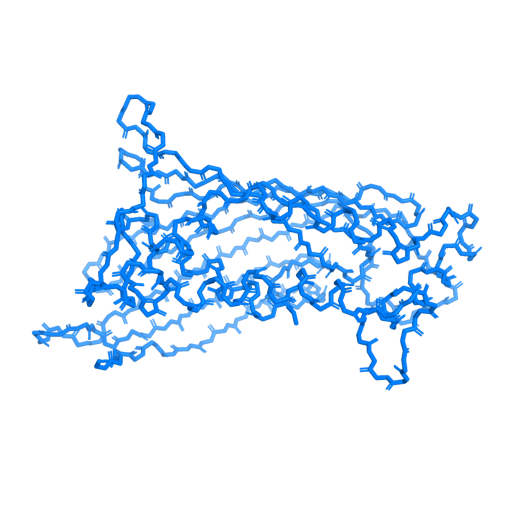22 C CA . ASP A 1 197 ? 13.907 -17.385 -19.482 1.00 42.41 197 ASP A CA 1
ATOM 1523 C C . ASP A 1 197 ? 14.240 -15.913 -19.735 1.00 42.41 197 ASP A C 1
ATOM 1525 O O . ASP A 1 197 ? 13.501 -15.169 -20.376 1.00 42.41 197 ASP A O 1
ATOM 1529 N N . ALA A 1 198 ? 15.412 -15.497 -19.253 1.00 41.59 198 ALA A N 1
ATOM 1530 C CA . ALA A 1 198 ? 15.996 -14.186 -19.548 1.00 41.59 198 ALA A CA 1
ATOM 1531 C C . ALA A 1 198 ? 16.224 -13.940 -21.058 1.00 41.59 198 ALA A C 1
ATOM 1533 O O . ALA A 1 198 ? 16.470 -12.809 -21.465 1.00 41.59 198 ALA A O 1
ATOM 1534 N N . GLN A 1 199 ? 16.144 -14.984 -21.894 1.00 40.25 199 GLN A N 1
ATOM 1535 C CA . GLN A 1 199 ? 16.353 -14.897 -23.345 1.00 40.25 199 GLN A CA 1
ATOM 1536 C C . GLN A 1 199 ? 15.108 -14.439 -24.119 1.00 40.25 199 GLN A C 1
ATOM 1538 O O . GLN A 1 199 ? 15.233 -13.948 -25.238 1.00 40.25 199 GLN A O 1
ATOM 1543 N N . HIS A 1 200 ? 13.923 -14.515 -23.508 1.00 46.53 200 HIS A N 1
ATOM 1544 C CA . HIS A 1 200 ? 12.687 -13.964 -24.053 1.00 46.53 200 HIS A CA 1
ATOM 1545 C C . HIS A 1 200 ? 11.945 -13.249 -22.929 1.00 46.53 200 HIS A C 1
ATOM 1547 O O . HIS A 1 200 ? 11.004 -13.781 -22.343 1.00 46.53 200 HIS A O 1
ATOM 1553 N N . LEU A 1 201 ? 12.394 -12.035 -22.608 1.00 56.50 201 LEU A N 1
ATOM 1554 C CA . LEU A 1 201 ? 11.651 -11.132 -21.738 1.00 56.50 201 LEU A CA 1
ATOM 1555 C C . LEU A 1 201 ? 10.304 -10.841 -22.401 1.00 56.50 201 LEU A C 1
ATOM 1557 O O . LEU A 1 201 ? 10.179 -9.946 -23.231 1.00 56.50 201 LEU A O 1
ATOM 1561 N N . ALA A 1 202 ? 9.292 -11.635 -22.065 1.00 60.84 202 ALA A N 1
ATOM 1562 C CA . ALA A 1 202 ? 7.917 -11.301 -22.368 1.00 60.84 202 ALA A CA 1
ATOM 1563 C C . ALA A 1 202 ? 7.589 -10.053 -21.543 1.00 60.84 202 ALA A C 1
ATOM 1565 O O . ALA A 1 202 ? 7.276 -10.153 -20.361 1.00 60.84 202 ALA A O 1
ATOM 1566 N N . LEU A 1 203 ? 7.744 -8.878 -22.152 1.00 68.56 203 LEU A N 1
ATOM 1567 C CA . LEU A 1 203 ? 7.422 -7.577 -21.557 1.00 68.56 203 LEU A CA 1
ATOM 1568 C C . LEU A 1 203 ? 5.956 -7.193 -21.788 1.00 68.56 203 LEU A C 1
ATOM 1570 O O . LEU A 1 203 ? 5.457 -6.240 -21.178 1.00 68.56 203 LEU A O 1
ATOM 1574 N N . ASP A 1 204 ? 5.263 -7.974 -22.621 1.00 80.06 204 ASP A N 1
ATOM 1575 C CA . ASP A 1 204 ? 3.845 -7.816 -22.894 1.00 80.06 204 ASP A CA 1
ATOM 1576 C C . ASP A 1 204 ? 3.033 -8.025 -21.613 1.00 80.06 204 ASP A C 1
ATOM 1578 O O . ASP A 1 204 ? 3.121 -9.085 -20.974 1.00 80.06 204 ASP A O 1
ATOM 1582 N N . PRO A 1 205 ? 2.230 -7.027 -21.215 1.00 85.62 205 PRO A N 1
ATOM 1583 C CA . PRO A 1 205 ? 1.482 -7.101 -19.982 1.00 85.62 205 PRO A CA 1
ATOM 1584 C C . PRO A 1 205 ? 0.395 -8.174 -20.081 1.00 85.62 205 PRO A C 1
ATOM 1586 O O . PRO A 1 205 ? -0.311 -8.299 -21.083 1.00 85.62 205 PRO A O 1
ATOM 1589 N N . ARG A 1 206 ? 0.246 -8.957 -19.012 1.00 91.50 206 ARG A N 1
ATOM 1590 C CA . ARG A 1 206 ? -0.779 -9.994 -18.894 1.00 91.50 206 ARG A CA 1
ATOM 1591 C C . ARG A 1 206 ? -1.825 -9.582 -17.879 1.00 91.50 206 ARG A C 1
ATOM 1593 O O . ARG A 1 206 ? -1.489 -9.089 -16.798 1.00 91.50 206 ARG A O 1
ATOM 1600 N N . ILE A 1 207 ? -3.083 -9.855 -18.220 1.00 95.44 207 ILE A N 1
ATOM 1601 C CA . ILE A 1 207 ? -4.176 -9.741 -17.265 1.00 95.44 207 ILE A CA 1
ATOM 1602 C C . ILE A 1 207 ? -4.031 -10.852 -16.231 1.00 95.44 207 ILE A C 1
ATOM 1604 O O . ILE A 1 207 ? -3.879 -12.025 -16.577 1.00 95.44 207 ILE A O 1
ATOM 1608 N N . GLY A 1 208 ? -4.088 -10.476 -14.962 1.00 96.06 208 GLY A N 1
ATOM 1609 C CA . GLY A 1 208 ? -4.132 -11.413 -13.861 1.00 96.06 208 GLY A CA 1
ATOM 1610 C C . GLY A 1 208 ? -5.196 -11.054 -12.842 1.00 96.06 208 GLY A C 1
ATOM 1611 O O . GLY A 1 208 ? -5.720 -9.939 -12.813 1.00 96.06 208 GLY A O 1
ATOM 1612 N N . THR A 1 209 ? -5.531 -12.043 -12.026 1.00 97.69 209 THR A N 1
ATOM 1613 C CA . THR A 1 209 ? -6.606 -11.967 -11.045 1.00 97.69 209 THR A CA 1
ATOM 1614 C C . THR A 1 209 ? -6.219 -12.670 -9.758 1.00 97.69 209 THR A C 1
ATOM 1616 O O . THR A 1 209 ? -5.546 -13.704 -9.782 1.00 97.69 209 THR A O 1
ATOM 1619 N N . ARG A 1 210 ? -6.707 -12.156 -8.635 1.00 97.56 210 ARG A N 1
ATOM 1620 C CA . ARG A 1 210 ? -6.641 -12.792 -7.322 1.00 97.56 210 ARG A CA 1
ATOM 1621 C C . ARG A 1 210 ? -8.005 -12.710 -6.666 1.00 97.56 210 ARG A C 1
ATOM 1623 O O . ARG A 1 210 ? -8.654 -11.671 -6.721 1.00 97.56 210 ARG A O 1
ATOM 1630 N N . VAL A 1 211 ? -8.387 -13.784 -5.992 1.00 98.12 211 VAL A N 1
ATOM 1631 C CA . VAL A 1 211 ? -9.511 -13.815 -5.058 1.00 98.12 211 VAL A CA 1
ATOM 1632 C C . VAL A 1 211 ? -9.014 -14.458 -3.775 1.00 98.12 211 VAL A C 1
ATOM 1634 O O . VAL A 1 211 ? -8.362 -15.499 -3.816 1.00 98.12 211 VAL A O 1
ATOM 1637 N N . GLY A 1 212 ? -9.301 -13.850 -2.634 1.00 96.94 212 GLY A N 1
ATOM 1638 C CA . GLY A 1 212 ? -8.908 -14.399 -1.346 1.00 96.94 212 GLY A CA 1
ATOM 1639 C C . GLY A 1 212 ? -9.733 -13.850 -0.200 1.00 96.94 212 GLY A C 1
ATOM 1640 O O . GLY A 1 212 ? -10.538 -12.933 -0.363 1.00 96.94 212 GLY A O 1
ATOM 1641 N N . GLY A 1 213 ? -9.521 -14.420 0.973 1.00 96.25 213 GLY A N 1
ATOM 1642 C CA . GLY A 1 213 ? -10.192 -14.014 2.188 1.00 96.25 213 GLY A CA 1
ATOM 1643 C C . GLY A 1 213 ? -9.364 -14.337 3.415 1.00 96.25 213 GLY A C 1
ATOM 1644 O O . GLY A 1 213 ? -8.546 -15.258 3.424 1.00 96.25 213 GLY A O 1
ATOM 1645 N N . ARG A 1 214 ? -9.603 -13.559 4.466 1.00 96.06 214 ARG A N 1
ATOM 1646 C CA . ARG A 1 214 ? -8.968 -13.744 5.764 1.00 96.06 214 ARG A CA 1
ATOM 1647 C C . ARG A 1 214 ? -10.021 -14.075 6.795 1.00 96.06 214 ARG A C 1
ATOM 1649 O O . ARG A 1 214 ? -10.995 -13.351 6.950 1.00 96.06 214 ARG A O 1
ATOM 1656 N N . ILE A 1 215 ? -9.796 -15.155 7.518 1.00 96.56 215 ILE A N 1
ATOM 1657 C CA . ILE A 1 215 ? -10.628 -15.612 8.616 1.00 96.56 215 ILE A CA 1
ATOM 1658 C C . ILE A 1 215 ? -9.866 -15.323 9.904 1.00 96.56 215 ILE A C 1
ATOM 1660 O O . ILE A 1 215 ? -8.731 -15.769 10.077 1.00 96.56 215 ILE A O 1
ATOM 1664 N N . ASN A 1 216 ? -10.496 -14.590 10.814 1.00 94.62 216 ASN A N 1
ATOM 1665 C CA . ASN A 1 216 ? -9.952 -14.292 12.129 1.00 94.62 216 ASN A CA 1
ATOM 1666 C C . ASN A 1 216 ? -10.844 -14.919 13.204 1.00 94.62 216 ASN A C 1
ATOM 1668 O O . ASN A 1 216 ? -12.069 -14.800 13.141 1.00 94.62 216 ASN A O 1
ATOM 1672 N N . TYR A 1 217 ? -10.236 -15.548 14.209 1.00 94.12 217 TYR A N 1
ATOM 1673 C CA . TYR A 1 217 ? -10.929 -16.112 15.366 1.00 94.12 217 TYR A CA 1
ATOM 1674 C C . TYR A 1 217 ? -10.361 -15.564 16.676 1.00 94.12 217 TYR A C 1
ATOM 1676 O O . TYR A 1 217 ? -9.191 -15.781 16.995 1.00 94.12 217 TYR A O 1
ATOM 1684 N N . ALA A 1 218 ? -11.196 -14.884 17.461 1.00 91.88 218 ALA A N 1
ATOM 1685 C CA . ALA A 1 218 ? -10.823 -14.357 18.772 1.00 91.88 218 ALA A CA 1
ATOM 1686 C C . ALA A 1 218 ? -10.841 -15.463 19.847 1.00 91.88 218 ALA A C 1
ATOM 1688 O O . ALA A 1 218 ? -11.898 -15.995 20.197 1.00 91.88 218 ALA A O 1
ATOM 1689 N N . VAL A 1 219 ? -9.672 -15.797 20.401 1.00 88.25 219 VAL A N 1
ATOM 1690 C CA . VAL A 1 219 ? -9.480 -16.932 21.324 1.00 88.25 219 VAL A CA 1
ATOM 1691 C C . VAL A 1 219 ? -9.891 -16.589 22.760 1.00 88.25 219 VAL A C 1
ATOM 1693 O O . VAL A 1 219 ? -10.599 -17.371 23.400 1.00 88.25 219 VAL A O 1
ATOM 1696 N N . THR A 1 220 ? -9.499 -15.420 23.274 1.00 79.19 220 THR A N 1
ATOM 1697 C CA . THR A 1 220 ? -9.746 -14.998 24.668 1.00 79.19 220 THR A CA 1
ATOM 1698 C C . THR A 1 220 ? -10.708 -13.807 24.719 1.00 79.19 220 THR A C 1
ATOM 1700 O O . THR A 1 220 ? -10.794 -13.046 23.765 1.00 79.19 220 THR A O 1
ATOM 1703 N N . ARG A 1 221 ? -11.487 -13.647 25.798 1.00 61.44 221 ARG A N 1
ATOM 1704 C CA . ARG A 1 221 ? -12.453 -12.531 25.940 1.00 61.44 221 ARG A CA 1
ATOM 1705 C C . ARG A 1 221 ? -12.410 -11.824 27.304 1.00 61.44 221 ARG A C 1
ATOM 1707 O O . ARG A 1 221 ? -13.325 -11.066 27.604 1.00 61.44 221 ARG A O 1
ATOM 1714 N N . SER A 1 222 ? -11.397 -12.066 28.144 1.00 51.62 222 SER A N 1
ATOM 1715 C CA . SER A 1 222 ? -11.292 -11.399 29.453 1.00 51.62 222 SER A CA 1
ATOM 1716 C C . SER A 1 222 ? -10.500 -10.093 29.359 1.00 51.62 222 SER A C 1
ATOM 1718 O O . SER A 1 222 ? -9.324 -10.130 29.007 1.00 51.62 222 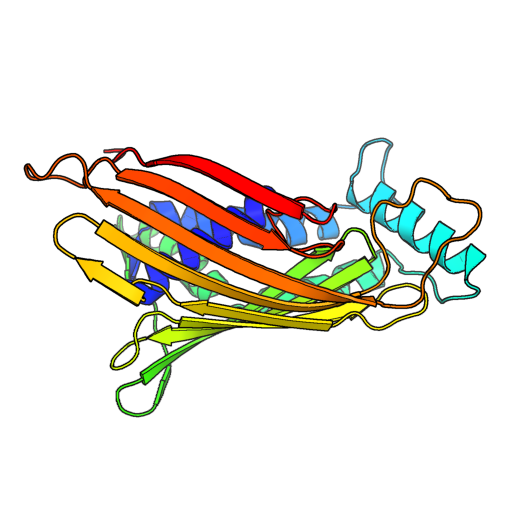SER A O 1
ATOM 1720 N N . SER A 1 223 ? -11.180 -8.982 29.673 1.00 53.28 223 SER A N 1
ATOM 1721 C CA . SER A 1 223 ? -10.737 -7.603 29.995 1.00 53.28 223 SER A CA 1
ATOM 1722 C C . SER A 1 223 ? -9.615 -6.919 29.191 1.00 53.28 223 SER A C 1
ATOM 1724 O O . SER A 1 223 ? -9.315 -5.761 29.469 1.00 53.28 223 SER A O 1
ATOM 1726 N N . GLY A 1 224 ? -9.021 -7.568 28.192 1.00 65.00 224 GLY A N 1
ATOM 1727 C CA . GLY A 1 224 ? -7.982 -7.026 27.318 1.00 65.00 224 GLY A CA 1
ATOM 1728 C C . GLY A 1 224 ? -8.229 -7.358 25.846 1.00 65.00 224 GLY A C 1
ATOM 1729 O O . GLY A 1 224 ? -9.218 -8.003 25.490 1.00 65.00 224 GLY A O 1
ATOM 1730 N N . SER A 1 225 ? -7.323 -6.907 24.976 1.00 70.00 225 SER A N 1
ATOM 1731 C CA . SER A 1 225 ? -7.350 -7.260 23.553 1.00 70.00 225 SER A CA 1
ATOM 1732 C C . SER A 1 225 ? -7.211 -8.783 23.386 1.00 70.00 225 SER A C 1
ATOM 1734 O O . SER A 1 225 ? -6.350 -9.378 24.031 1.00 70.00 225 SER A O 1
ATOM 1736 N N . PRO A 1 226 ? -8.034 -9.444 22.556 1.00 80.06 226 PRO A N 1
ATOM 1737 C CA . PRO A 1 226 ? -8.007 -10.894 22.419 1.00 80.06 226 PRO A CA 1
ATOM 1738 C C . PRO A 1 226 ? -6.780 -11.367 21.632 1.00 80.06 226 PRO A C 1
ATOM 1740 O O . PRO A 1 226 ? -6.383 -10.745 20.644 1.00 80.06 226 PRO A O 1
ATOM 1743 N N . ALA A 1 227 ? -6.230 -12.526 22.002 1.00 88.69 227 ALA A N 1
ATOM 1744 C CA . ALA A 1 227 ? -5.389 -13.275 21.070 1.00 88.69 227 ALA A CA 1
ATOM 1745 C C . ALA A 1 227 ? -6.245 -13.742 19.883 1.00 88.69 227 ALA A C 1
ATOM 1747 O O . ALA A 1 227 ? -7.393 -14.154 20.069 1.00 88.69 227 ALA A O 1
ATOM 1748 N N . THR A 1 228 ? -5.703 -13.669 18.670 1.00 91.06 228 THR A N 1
ATOM 1749 C CA . THR A 1 228 ? -6.448 -13.929 17.432 1.00 91.06 228 THR A CA 1
ATOM 1750 C C . THR A 1 228 ? -5.745 -14.993 16.604 1.00 91.06 228 THR A C 1
ATOM 1752 O O . THR A 1 228 ? -4.567 -14.842 16.303 1.00 91.06 228 THR A O 1
ATOM 1755 N N . LEU A 1 229 ? -6.448 -16.052 16.208 1.00 94.69 229 LEU A N 1
ATOM 1756 C CA . LEU A 1 229 ? -5.972 -16.965 15.165 1.00 94.69 229 LEU A CA 1
ATOM 1757 C C . LEU A 1 229 ? -6.346 -16.389 13.804 1.00 94.69 229 LEU A C 1
ATOM 1759 O O . LEU A 1 229 ? -7.468 -15.916 13.630 1.00 94.69 229 LEU A O 1
ATOM 1763 N N . ILE A 1 230 ? -5.416 -16.430 12.858 1.00 95.31 230 ILE A N 1
ATOM 1764 C CA . ILE A 1 230 ? -5.565 -15.842 11.529 1.00 95.31 230 ILE A CA 1
ATOM 1765 C C . ILE A 1 230 ? -5.298 -16.930 10.496 1.00 95.31 230 ILE A C 1
ATOM 1767 O O . ILE A 1 230 ? -4.257 -17.585 10.540 1.00 95.31 230 ILE A O 1
ATOM 1771 N N . LEU A 1 231 ? -6.222 -17.091 9.555 1.00 96.75 231 LEU A N 1
ATOM 1772 C CA . LEU A 1 231 ? -6.062 -17.911 8.362 1.00 96.75 231 LEU A CA 1
ATOM 1773 C C . LEU A 1 231 ? -6.336 -17.036 7.138 1.00 96.75 231 LEU A C 1
ATOM 1775 O O . LEU A 1 231 ? -7.406 -16.450 7.026 1.00 96.75 231 LEU A O 1
ATOM 1779 N N . ASP A 1 232 ? -5.375 -16.936 6.232 1.00 95.75 232 ASP A N 1
ATOM 1780 C CA . ASP A 1 232 ? -5.473 -16.194 4.976 1.00 95.75 232 ASP A CA 1
ATOM 1781 C C . ASP A 1 232 ? -5.372 -17.195 3.826 1.00 95.75 232 ASP A C 1
ATOM 1783 O O . ASP A 1 232 ? -4.406 -17.959 3.756 1.00 95.75 232 ASP A O 1
ATOM 1787 N N . ILE A 1 233 ? -6.391 -17.238 2.973 1.00 97.25 233 ILE A N 1
ATOM 1788 C CA . ILE A 1 233 ? -6.488 -18.177 1.856 1.00 97.25 233 ILE A CA 1
ATOM 1789 C C . ILE A 1 233 ? -6.851 -17.436 0.578 1.00 97.25 233 ILE A C 1
ATOM 1791 O O . ILE A 1 233 ? -7.680 -16.526 0.582 1.00 97.25 233 ILE A O 1
ATOM 1795 N N . GLY A 1 234 ? -6.272 -17.854 -0.540 1.00 97.31 234 GLY A N 1
ATOM 1796 C CA . GLY A 1 234 ? -6.595 -17.266 -1.827 1.00 97.31 234 GLY A CA 1
ATOM 1797 C C . GLY A 1 234 ? -6.145 -18.099 -3.012 1.00 97.31 234 GLY A C 1
ATOM 1798 O O . GLY A 1 234 ? -5.414 -19.079 -2.889 1.00 97.31 234 GLY A O 1
ATOM 1799 N N . VAL A 1 235 ? -6.605 -17.680 -4.181 1.00 97.62 235 VAL A N 1
ATOM 1800 C CA . VAL A 1 235 ? -6.172 -18.170 -5.484 1.00 97.62 235 VAL A CA 1
ATOM 1801 C C . VAL A 1 235 ? -5.784 -16.975 -6.338 1.00 97.62 235 VAL A C 1
ATOM 1803 O O . VAL A 1 235 ? -6.445 -15.933 -6.315 1.00 97.62 235 VAL A O 1
ATOM 1806 N N . LYS A 1 236 ? -4.683 -17.106 -7.070 1.00 96.31 236 LYS A N 1
ATOM 1807 C CA . LYS A 1 236 ? -4.106 -16.013 -7.844 1.00 96.31 236 LYS A CA 1
ATOM 1808 C C . LYS A 1 236 ? -3.457 -16.529 -9.128 1.00 96.31 236 LYS A C 1
ATOM 1810 O O . LYS A 1 236 ? -2.844 -17.590 -9.131 1.00 96.31 236 LYS A O 1
ATOM 1815 N N . SER A 1 237 ? -3.561 -15.776 -10.219 1.00 94.69 237 SER A N 1
ATOM 1816 C CA . SER A 1 237 ? -2.736 -15.986 -11.417 1.00 94.69 237 SER A CA 1
ATOM 1817 C C . SER A 1 237 ? -1.310 -15.447 -11.216 1.00 94.69 237 SER A C 1
ATOM 1819 O O . SER A 1 237 ? -1.073 -14.621 -10.340 1.00 94.69 237 SER A O 1
ATOM 1821 N N . GLY A 1 238 ? -0.353 -15.840 -12.061 1.00 91.94 238 GLY A N 1
ATOM 1822 C CA . GLY A 1 238 ? 1.011 -15.294 -11.995 1.00 91.94 238 GLY A CA 1
ATOM 1823 C C . GLY A 1 238 ? 1.043 -13.761 -12.060 1.00 91.94 238 GLY A C 1
ATOM 1824 O O . GLY A 1 238 ? 0.266 -13.145 -12.797 1.00 91.94 238 GLY A O 1
ATOM 1825 N N . GLY A 1 239 ? 1.912 -13.142 -11.260 1.00 91.56 239 GLY A N 1
ATOM 1826 C CA . GLY A 1 239 ? 2.027 -11.692 -11.169 1.00 91.56 239 GLY A CA 1
ATOM 1827 C C . GLY A 1 239 ? 2.503 -11.181 -9.809 1.00 91.56 239 GLY A C 1
ATOM 1828 O O . GLY A 1 239 ? 2.514 -11.902 -8.821 1.00 91.56 239 GLY A O 1
ATOM 1829 N N . TYR A 1 240 ? 2.828 -9.898 -9.719 1.00 92.56 240 TYR A N 1
ATOM 1830 C CA . TYR A 1 240 ? 3.099 -9.181 -8.481 1.00 92.56 240 TYR A CA 1
ATOM 1831 C C . TYR A 1 240 ? 1.821 -8.593 -7.851 1.00 92.56 240 TYR A C 1
ATOM 1833 O O . TYR A 1 240 ? 0.992 -7.977 -8.521 1.00 92.56 240 TYR A O 1
ATOM 1841 N N . ILE A 1 241 ? 1.675 -8.805 -6.543 1.00 92.56 241 ILE A N 1
ATOM 1842 C CA . ILE A 1 241 ? 0.803 -8.059 -5.623 1.00 92.56 241 ILE A CA 1
ATOM 1843 C C . ILE A 1 241 ? 1.597 -7.978 -4.316 1.00 92.56 241 ILE A C 1
ATOM 1845 O O . ILE A 1 241 ? 2.119 -9.019 -3.910 1.00 92.56 241 ILE A O 1
ATOM 1849 N N . PRO A 1 242 ? 1.673 -6.818 -3.641 1.00 90.00 242 PRO A N 1
ATOM 1850 C CA . PRO A 1 242 ? 2.406 -6.712 -2.387 1.00 90.00 242 PRO A CA 1
ATOM 1851 C C . PRO A 1 242 ? 1.965 -7.748 -1.347 1.00 90.00 242 PRO A C 1
ATOM 1853 O O . PRO A 1 242 ? 0.776 -7.889 -1.052 1.00 90.00 242 PRO A O 1
ATOM 1856 N N . GLY A 1 243 ? 2.929 -8.460 -0.774 1.00 88.94 243 GLY A N 1
ATOM 1857 C CA . GLY A 1 243 ? 2.703 -9.490 0.233 1.00 88.94 243 GLY A CA 1
ATOM 1858 C C . GLY A 1 243 ? 2.143 -10.807 -0.312 1.00 88.94 243 GLY A C 1
ATOM 1859 O O . GLY A 1 243 ? 1.731 -11.641 0.493 1.00 88.94 243 GLY A O 1
ATOM 1860 N N . GLU A 1 244 ? 2.110 -11.016 -1.630 1.00 91.62 244 GLU A N 1
ATOM 1861 C CA . GLU A 1 244 ? 1.745 -12.285 -2.274 1.00 91.62 244 GLU A CA 1
ATOM 1862 C C . GLU A 1 244 ? 2.939 -12.876 -3.043 1.00 91.62 244 GLU A C 1
ATOM 1864 O O . GLU A 1 244 ? 3.739 -12.125 -3.603 1.00 91.62 244 GLU A O 1
ATOM 1869 N N . PRO A 1 245 ? 3.033 -14.211 -3.174 1.00 89.75 245 PRO A N 1
ATOM 1870 C CA . PRO A 1 245 ? 3.990 -14.840 -4.082 1.00 89.75 245 PRO A CA 1
ATOM 1871 C C . PRO A 1 245 ? 3.845 -14.348 -5.534 1.00 89.75 245 PRO A C 1
ATOM 1873 O O . PRO A 1 245 ? 2.742 -14.008 -5.980 1.00 89.75 245 PRO A O 1
ATOM 1876 N N . LEU A 1 246 ? 4.959 -14.344 -6.280 1.00 90.19 246 LEU A N 1
ATOM 1877 C CA . LEU A 1 246 ? 4.983 -13.978 -7.707 1.00 90.19 246 LEU A CA 1
ATOM 1878 C C . LEU A 1 246 ? 4.302 -15.032 -8.592 1.00 90.19 246 LEU A C 1
ATOM 1880 O O . LEU A 1 246 ? 3.635 -14.699 -9.572 1.00 90.19 246 LEU A O 1
ATOM 1884 N N . GLY A 1 247 ? 4.475 -16.310 -8.245 1.00 88.88 247 GLY A N 1
ATOM 1885 C CA . GLY A 1 247 ? 3.849 -17.428 -8.944 1.00 88.88 247 GLY A CA 1
ATOM 1886 C C . GLY A 1 247 ? 2.328 -17.440 -8.779 1.00 88.88 247 GLY A C 1
ATOM 1887 O O . GLY A 1 247 ? 1.787 -16.949 -7.788 1.00 88.88 247 GLY A O 1
ATOM 1888 N N . GLY A 1 248 ? 1.639 -18.013 -9.766 1.00 91.88 248 GLY A N 1
ATOM 1889 C CA . GLY A 1 248 ? 0.211 -18.300 -9.662 1.00 91.88 248 GLY A CA 1
ATOM 1890 C C . GLY A 1 248 ? -0.050 -19.589 -8.881 1.00 91.88 248 GLY A C 1
ATOM 1891 O O . GLY A 1 248 ? 0.808 -20.467 -8.818 1.00 91.88 248 GLY A O 1
ATOM 1892 N N . GLY A 1 249 ? -1.246 -19.713 -8.314 1.00 94.50 249 GLY A N 1
ATOM 1893 C CA . GLY A 1 249 ? -1.695 -20.903 -7.603 1.00 94.50 249 GLY A CA 1
ATOM 1894 C C . GLY A 1 249 ? -2.567 -20.588 -6.394 1.00 94.50 249 GLY A C 1
ATOM 1895 O O . GLY A 1 249 ? -3.087 -19.479 -6.239 1.00 94.50 249 GLY A O 1
ATOM 1896 N N . LEU A 1 250 ? -2.724 -21.602 -5.545 1.00 96.75 250 LEU A N 1
ATOM 1897 C CA . LEU A 1 250 ? -3.370 -21.487 -4.245 1.00 96.75 250 LEU A CA 1
ATOM 1898 C C . LEU A 1 250 ? -2.361 -20.970 -3.216 1.00 96.75 250 LEU A C 1
ATOM 1900 O O . LEU A 1 250 ? -1.235 -21.458 -3.138 1.00 96.75 250 LEU A O 1
ATOM 1904 N N . THR A 1 251 ? -2.779 -20.001 -2.409 1.00 94.88 251 THR A N 1
ATOM 1905 C CA . THR A 1 251 ? -2.000 -19.471 -1.293 1.00 94.88 251 THR A CA 1
ATOM 1906 C C . THR A 1 251 ? -2.740 -19.729 0.013 1.00 94.88 251 THR A C 1
ATOM 1908 O O . THR A 1 251 ? -3.959 -19.586 0.100 1.00 94.88 251 THR A O 1
ATOM 1911 N N . ALA A 1 252 ? -1.994 -20.139 1.036 1.00 95.31 252 ALA A N 1
ATOM 1912 C CA . ALA A 1 252 ? -2.507 -20.335 2.383 1.00 95.31 252 ALA A CA 1
ATOM 1913 C C . ALA A 1 252 ? -1.456 -19.869 3.391 1.00 95.31 252 ALA A C 1
ATOM 1915 O O . ALA A 1 252 ? -0.283 -20.235 3.295 1.00 95.31 252 ALA A O 1
ATOM 1916 N N . ARG A 1 253 ? -1.868 -19.040 4.348 1.00 94.44 253 ARG A N 1
ATOM 1917 C CA . ARG A 1 253 ? -1.023 -18.530 5.431 1.00 94.44 253 ARG A CA 1
ATOM 1918 C C . ARG A 1 253 ? -1.785 -18.612 6.741 1.00 94.44 253 ARG A C 1
ATOM 1920 O O . ARG A 1 253 ? -2.959 -18.266 6.800 1.00 94.44 253 ARG A O 1
ATOM 1927 N N . ALA A 1 254 ? -1.103 -19.037 7.795 1.00 95.50 254 ALA A N 1
ATOM 1928 C CA . ALA A 1 254 ? -1.649 -19.067 9.142 1.00 95.50 254 ALA A CA 1
ATOM 1929 C C . ALA A 1 254 ? -0.799 -18.192 10.064 1.00 95.50 254 ALA A C 1
ATOM 1931 O O . ALA A 1 254 ? 0.413 -18.075 9.880 1.00 95.50 254 ALA A O 1
ATOM 1932 N N . GLY A 1 255 ? -1.431 -17.573 11.054 1.00 93.44 255 GLY A N 1
ATOM 1933 C CA . GLY A 1 255 ? -0.750 -16.711 12.008 1.00 93.44 255 GLY A CA 1
ATOM 1934 C C . GLY A 1 255 ? -1.520 -16.541 13.307 1.00 93.44 255 GLY A C 1
ATOM 1935 O O . GLY A 1 255 ? -2.683 -16.926 13.426 1.00 93.44 255 GLY A O 1
ATOM 1936 N N . VAL A 1 256 ? -0.851 -15.938 14.287 1.00 91.31 256 VAL A N 1
ATOM 1937 C CA . VAL A 1 256 ? -1.434 -15.600 15.585 1.00 91.31 256 VAL A CA 1
ATOM 1938 C C . VAL A 1 256 ? -1.170 -14.126 15.872 1.00 91.31 256 VAL A C 1
ATOM 1940 O O . VAL A 1 256 ? -0.030 -13.672 15.841 1.00 91.31 256 VAL A O 1
ATOM 1943 N N . GLY A 1 257 ? -2.229 -13.375 16.149 1.00 86.62 257 GLY A N 1
ATOM 1944 C CA . GLY A 1 257 ? -2.158 -12.024 16.684 1.00 86.62 257 GLY A CA 1
ATOM 1945 C C . GLY A 1 257 ? -2.132 -12.077 18.204 1.00 86.62 257 GLY A C 1
ATOM 1946 O O . GLY A 1 257 ? -3.079 -12.571 18.816 1.00 86.62 257 GLY A O 1
ATOM 1947 N N . LEU A 1 258 ? -1.061 -11.570 18.811 1.00 82.94 258 LEU A N 1
ATOM 1948 C CA . LEU A 1 258 ? -0.950 -11.464 20.261 1.00 82.94 258 LEU A CA 1
ATOM 1949 C C . LEU A 1 258 ? -1.225 -10.024 20.710 1.00 82.94 258 LEU A C 1
ATOM 1951 O O . LEU A 1 258 ? -0.676 -9.087 20.123 1.00 82.94 258 LEU A O 1
ATOM 1955 N N . PRO A 1 259 ? -2.047 -9.826 21.751 1.00 70.56 259 PRO A N 1
ATOM 1956 C CA . PRO A 1 259 ? -2.192 -8.526 22.379 1.00 70.56 259 PRO A CA 1
ATOM 1957 C C . PRO A 1 259 ? -0.881 -8.188 23.092 1.00 70.56 259 PRO A C 1
ATOM 1959 O O . PRO A 1 259 ? -0.522 -8.820 24.083 1.00 70.56 259 PRO A O 1
ATOM 1962 N N . LEU A 1 260 ? -0.137 -7.216 22.570 1.00 59.66 260 LEU A N 1
ATOM 1963 C CA . LEU A 1 260 ? 1.009 -6.668 23.289 1.00 59.66 260 LEU A CA 1
ATOM 1964 C C . LEU A 1 260 ? 0.512 -5.590 24.270 1.00 59.66 260 LEU A C 1
ATOM 1966 O O . LEU A 1 260 ? -0.313 -4.768 23.852 1.00 59.66 260 LEU A O 1
ATOM 1970 N N . PRO A 1 261 ? 0.978 -5.596 25.534 1.00 51.91 261 PRO A N 1
ATOM 1971 C CA . PRO A 1 261 ? 0.619 -4.586 26.532 1.00 51.91 261 PRO A CA 1
ATOM 1972 C C . PRO A 1 261 ? 0.997 -3.141 26.124 1.00 51.91 261 PRO A C 1
ATOM 1974 O O . PRO A 1 261 ? 1.803 -2.916 25.186 1.00 51.91 261 PRO A O 1
#

Nearest PDB structures (foldseek):
  3qq2-assembly1_A-2  TM=5.134E-01  e=3.366E-02  Bordetella pertussis
  3qq2-assembly2_B  TM=4.345E-01  e=5.021E-01  Bordetella pertussis
  3qq2-assembly2_C  TM=3.078E-01  e=2.959E-01  Bordetella pertussis

Foldseek 3Di:
DLVLVVLLVVQLLVCVQVQKHFLVSLVSNLCSQCVQLVLLVPQDQQQDDPPRVVSVLQVVQVVVLVVVVFDGDGSVNVNVQQCQQVVALSSVLSVVSNVCCVVPVDRMDGDQFDDDDQKGWGWGWGWDADQQFIKIKIWIFIDGVFATKIWIWMWGDGRPDIKIKIKIKGWQPDDDDQKGKIKMKMWIWFFFDDDPPPVDRRRGTDIKMKIKMKMKGFDDDPPADGKIKIKIKMFIPADDDRPDDNHGGIDIDIDIDDDDD

Solvent-accessible surface area (backbone atoms only — not comparable to full-atom values): 13585 Å² total; per-residue (Å²): 106,67,69,37,44,54,52,25,52,54,49,52,51,51,20,57,75,70,38,30,32,43,24,74,54,12,43,53,29,35,55,28,60,43,42,53,47,51,56,51,64,72,48,45,89,81,50,41,65,96,91,35,70,65,26,53,48,42,51,53,50,33,55,52,3,61,79,65,78,28,76,70,70,45,60,68,55,53,41,60,59,38,54,53,32,70,65,14,58,63,50,54,47,16,50,48,17,37,52,43,24,75,78,65,66,38,66,56,32,73,42,88,54,53,69,62,81,65,32,32,36,43,68,34,33,39,54,48,83,46,100,69,34,44,34,39,33,43,35,38,38,34,24,69,82,45,64,49,29,36,42,35,42,33,44,32,48,32,56,84,41,70,28,36,32,44,34,42,38,35,43,60,75,40,75,56,97,51,37,36,27,28,39,34,42,36,41,34,35,33,46,69,52,86,71,88,52,80,90,62,74,58,52,66,62,42,80,31,45,36,45,36,35,36,41,36,37,51,74,50,83,76,98,58,71,45,36,26,43,36,41,38,41,34,41,33,47,56,27,85,49,93,96,52,68,40,67,50,47,80,46,76,48,76,49,73,48,72,61,75,133

Secondary structure (DSSP, 8-state):
-HHHHHHHHHHHHHHHHHTEEEHHHHHHHHHHHHHHHHHHHHS-TT--STT-HHHHHHHHHHHHHHHHTPPP--HHHHHHHHGGGG--HHHHHHHHHHHHHHHH--SEEE---EEETTEEEEEEEEEEEETTEEEEEEEEEEEESS-SEEEEEEEEEBTTB--EEEEEEEEEEEEETTEEEEEEEEEEEE-----S-TTS---S-EEEEEEEEEEEEE---SSSPPPEEEEEEEEE-SS--TTS-SS-EEEEEEEEE----

Radius of gyration: 19.71 Å; Cα contacts (8 Å, |Δi|>4): 543; chains: 1; bounding box: 51×39×57 Å

pLDDT: mean 88.75, std 12.54, range [40.25, 98.56]

Mean predicted aligned error: 6.09 Å

Sequence (261 aa):
MEATGVVAAIVANHAFADGRIRSRDALRYFTFEIDTLRYIATTGKEGGDPGNDVGDFLRTYNGLADAAGAPHLTARRLRQQALAGLANPMLAYAAFGVARYWWSGAPDVAVPALSIGDVRYLPMFRYRLAPYGTEWALVNALAGRLRPTEIELRFGEAPQSTPWGIGVRQRDIVKWNRWTIDGAVDVWSQPPVGSSDAQHLALDPRIGTRVGGRINYAVTRSSGSPATLILDIGVKSGGYIPGEPLGGGLTARAGVGLPLP